Protein AF-G0R6N1-F1 (afdb_monomer)

Structure (mmCIF, N/CA/C/O backbone):
data_AF-G0R6N1-F1
#
_entry.id   AF-G0R6N1-F1
#
loop_
_atom_site.group_PDB
_atom_site.id
_atom_site.type_symbol
_atom_site.label_atom_id
_atom_site.label_alt_id
_atom_site.label_comp_id
_atom_site.label_asym_id
_atom_site.label_entity_id
_atom_site.label_seq_id
_atom_site.pdbx_PDB_ins_code
_atom_site.Cartn_x
_atom_site.Cartn_y
_atom_site.Cartn_z
_atom_site.occupancy
_atom_site.B_iso_or_equiv
_atom_site.auth_seq_id
_atom_site.auth_comp_id
_atom_site.auth_asym_id
_atom_site.auth_atom_id
_atom_site.pdbx_PDB_model_num
ATOM 1 N N . MET A 1 1 ? -7.743 -18.624 9.671 1.00 55.81 1 MET A N 1
ATOM 2 C CA . MET A 1 1 ? -6.365 -18.586 10.224 1.00 55.81 1 MET A CA 1
ATOM 3 C C . MET A 1 1 ? -6.371 -17.763 11.512 1.00 55.81 1 MET A C 1
ATOM 5 O O . MET A 1 1 ? -7.153 -16.828 11.570 1.00 55.81 1 MET A O 1
ATOM 9 N N . ARG A 1 2 ? -5.594 -18.108 12.552 1.00 60.81 2 ARG A N 1
ATOM 10 C CA . ARG A 1 2 ? -5.634 -17.403 13.856 1.00 60.81 2 ARG A CA 1
ATOM 11 C C . ARG A 1 2 ? -4.574 -16.295 13.932 1.00 60.81 2 ARG A C 1
ATOM 13 O O . ARG A 1 2 ? -3.395 -16.592 13.741 1.00 60.81 2 ARG A O 1
ATOM 20 N N . ILE A 1 3 ? -4.969 -15.060 14.256 1.00 67.44 3 ILE A N 1
ATOM 21 C CA . ILE A 1 3 ? -4.031 -13.973 14.590 1.00 67.44 3 ILE A CA 1
ATOM 22 C C . ILE A 1 3 ? -3.486 -14.190 16.010 1.00 67.44 3 ILE A C 1
ATOM 24 O O . ILE A 1 3 ? -4.257 -14.342 16.955 1.00 67.44 3 ILE A O 1
ATOM 28 N N . LYS A 1 4 ? -2.154 -14.168 16.170 1.00 64.25 4 LYS A N 1
ATOM 29 C CA . LYS A 1 4 ? -1.489 -14.274 17.486 1.00 64.25 4 LYS A CA 1
ATOM 30 C C . LYS A 1 4 ? -1.373 -12.938 18.230 1.00 64.25 4 LYS A C 1
ATOM 32 O O . LYS A 1 4 ? -1.248 -12.938 19.451 1.00 64.25 4 LYS A O 1
ATOM 37 N N . ASN A 1 5 ? -1.427 -11.814 17.519 1.00 78.88 5 ASN A N 1
ATOM 38 C CA . ASN A 1 5 ? -1.342 -10.491 18.128 1.00 78.88 5 ASN A CA 1
ATOM 39 C C . ASN A 1 5 ? -2.634 -10.099 18.847 1.00 78.88 5 ASN A C 1
ATOM 41 O O . ASN A 1 5 ? -3.747 -10.445 18.448 1.00 78.88 5 ASN A O 1
ATOM 45 N N . THR A 1 6 ? -2.490 -9.325 19.920 1.00 85.69 6 THR A N 1
ATOM 46 C CA . THR A 1 6 ? -3.637 -8.790 20.658 1.00 85.69 6 THR A CA 1
ATOM 47 C C . THR A 1 6 ? -4.266 -7.587 19.959 1.00 85.69 6 THR A C 1
ATOM 49 O O . THR A 1 6 ? -5.469 -7.367 20.136 1.00 85.69 6 THR A O 1
ATOM 52 N N . LYS A 1 7 ? -3.478 -6.875 19.141 1.00 91.44 7 LYS A N 1
ATOM 53 C CA . LYS A 1 7 ? -3.852 -5.674 18.388 1.00 91.44 7 LYS A CA 1
ATOM 54 C C . LYS A 1 7 ? -3.426 -5.748 16.920 1.00 91.44 7 LYS A C 1
ATOM 56 O O . LYS A 1 7 ? -2.466 -6.436 16.580 1.00 91.44 7 LYS A O 1
ATOM 61 N N . CYS A 1 8 ? -4.132 -5.002 16.081 1.00 91.56 8 CYS A N 1
ATOM 62 C CA . CYS A 1 8 ? -3.786 -4.714 14.695 1.00 91.56 8 CYS A CA 1
ATOM 63 C C . CYS A 1 8 ? -3.839 -3.193 14.518 1.00 91.56 8 CYS A C 1
ATOM 65 O O . CYS A 1 8 ? -4.911 -2.590 14.612 1.00 91.56 8 CYS A O 1
ATOM 67 N N . GLY A 1 9 ? -2.665 -2.567 14.409 1.00 88.31 9 GLY A N 1
ATOM 68 C CA . GLY A 1 9 ? -2.531 -1.129 14.617 1.00 88.31 9 GLY A CA 1
ATOM 69 C C . GLY A 1 9 ? -3.059 -0.731 15.995 1.00 88.31 9 GLY A C 1
ATOM 70 O O . GLY A 1 9 ? -2.644 -1.274 17.022 1.00 88.31 9 GLY A O 1
ATOM 71 N N . ILE A 1 10 ? -4.014 0.193 16.018 1.00 90.69 10 ILE A N 1
ATOM 72 C CA . ILE A 1 10 ? -4.629 0.668 17.262 1.00 90.69 10 ILE A CA 1
ATOM 73 C C . ILE A 1 10 ? -5.844 -0.163 17.689 1.00 90.69 10 ILE A C 1
ATOM 75 O O . ILE A 1 10 ? -6.339 0.000 18.804 1.00 90.69 10 ILE A O 1
ATOM 79 N N . VAL A 1 11 ? -6.335 -1.041 16.811 1.00 93.56 11 VAL A N 1
ATOM 80 C CA . VAL A 1 11 ? -7.552 -1.815 17.047 1.00 93.56 11 VAL A CA 1
ATOM 81 C C . VAL A 1 11 ? -7.227 -3.028 17.900 1.00 93.56 11 VAL A C 1
ATOM 83 O O . VAL A 1 11 ? -6.349 -3.830 17.575 1.00 93.56 11 VAL A O 1
ATOM 86 N N . THR A 1 12 ? -7.972 -3.193 18.991 1.00 94.25 12 THR A N 1
ATOM 87 C CA . THR A 1 12 ? -7.965 -4.438 19.759 1.00 94.25 12 THR A CA 1
ATOM 88 C C . THR A 1 12 ? -8.748 -5.492 18.990 1.00 94.25 12 THR A C 1
ATOM 90 O O . THR A 1 12 ? -9.951 -5.352 18.789 1.00 94.25 12 THR A O 1
ATOM 93 N N . ILE A 1 13 ? -8.069 -6.562 18.580 1.00 92.56 13 ILE A N 1
ATOM 94 C CA . ILE A 1 13 ? -8.690 -7.613 17.772 1.00 92.56 13 ILE A CA 1
ATOM 95 C C . ILE A 1 13 ? -9.715 -8.387 18.631 1.00 92.56 13 ILE A C 1
ATOM 97 O O . ILE A 1 13 ? -9.332 -8.901 19.700 1.00 92.56 13 ILE A O 1
ATOM 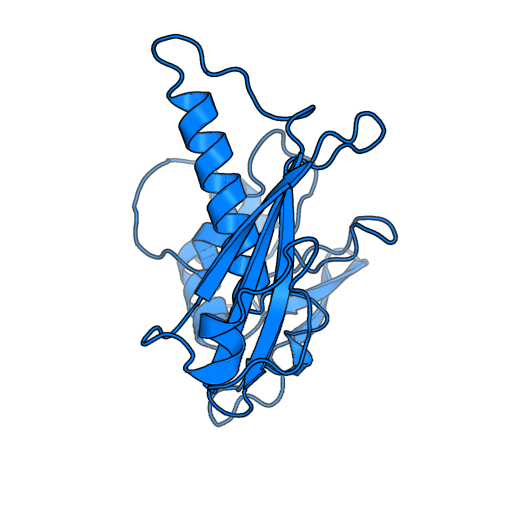101 N N . PRO A 1 14 ? -10.979 -8.522 18.181 1.00 90.62 14 PRO A N 1
ATOM 102 C CA . PRO A 1 14 ? -12.011 -9.285 18.877 1.00 90.62 14 PRO A CA 1
ATOM 103 C C . PRO A 1 14 ? -11.611 -10.744 19.130 1.00 90.62 14 PRO A C 1
ATOM 105 O O . PRO A 1 14 ? -10.974 -11.399 18.304 1.00 90.62 14 PRO A O 1
ATOM 108 N N . GLN A 1 15 ? -12.031 -11.307 20.268 1.00 89.00 15 GLN A N 1
ATOM 109 C CA . GLN A 1 15 ? -11.703 -12.700 20.617 1.00 89.00 15 GLN A CA 1
ATOM 110 C C . GLN A 1 15 ? -12.269 -13.722 19.621 1.00 89.00 15 GLN A C 1
ATOM 112 O O . GLN A 1 15 ? -11.671 -14.779 19.401 1.00 89.00 15 GLN A O 1
ATOM 117 N N . LYS A 1 16 ? -13.395 -13.403 18.973 1.00 88.25 16 LYS A N 1
ATOM 118 C CA . LYS A 1 16 ? -13.985 -14.236 17.918 1.00 88.25 16 LYS A CA 1
ATOM 119 C C . LYS A 1 16 ? -13.033 -14.392 16.727 1.00 88.25 16 LYS A C 1
ATOM 121 O O . LYS A 1 16 ? -12.836 -15.511 16.253 1.00 88.25 16 LYS A O 1
ATOM 126 N N . ASP A 1 17 ? -12.377 -13.308 16.320 1.00 88.00 17 ASP A N 1
ATOM 127 C CA . ASP A 1 17 ? -11.455 -13.303 15.179 1.00 88.00 17 ASP A CA 1
ATOM 128 C C . ASP A 1 17 ? -10.138 -14.015 15.525 1.00 88.00 17 ASP A C 1
ATOM 130 O O . ASP A 1 17 ? -9.565 -14.714 14.691 1.00 88.00 17 ASP A O 1
ATOM 134 N N . LYS A 1 18 ? -9.699 -13.955 16.790 1.00 85.25 18 LYS A N 1
ATOM 135 C CA . LYS A 1 18 ? -8.531 -14.720 17.276 1.00 85.25 18 LYS A CA 1
ATOM 136 C C . LYS A 1 18 ? -8.779 -16.228 17.323 1.00 85.25 18 LYS A C 1
ATOM 138 O O . LYS A 1 18 ? -7.900 -17.015 16.978 1.00 85.25 18 LYS A O 1
ATOM 143 N N . SER A 1 19 ? -9.954 -16.638 17.798 1.00 84.25 19 SER A N 1
ATOM 144 C CA . SER A 1 19 ? -10.262 -18.043 18.103 1.00 84.25 19 SER A CA 1
ATOM 145 C C . SER A 1 19 ? -10.787 -18.821 16.895 1.00 84.25 19 SER A C 1
ATOM 147 O O . SER A 1 19 ? -10.284 -19.913 16.598 1.00 84.25 19 SER A O 1
ATOM 149 N N . LYS A 1 20 ? -11.778 -18.257 16.197 1.00 82.56 20 LYS A N 1
ATOM 150 C CA . LYS A 1 20 ? -12.462 -18.873 15.054 1.00 82.56 20 LYS A CA 1
ATOM 151 C C . LYS A 1 20 ? -11.935 -18.343 13.720 1.00 82.56 20 LYS A C 1
ATOM 153 O O . LYS A 1 20 ? -11.880 -19.096 12.751 1.00 82.56 20 LYS A O 1
ATOM 158 N N . GLY A 1 21 ? -11.497 -17.084 13.696 1.00 77.19 21 GLY A N 1
ATOM 159 C CA . GLY A 1 21 ? -11.234 -16.367 12.451 1.00 77.19 21 GLY A CA 1
ATOM 160 C C . GLY A 1 21 ? -12.522 -16.101 11.670 1.00 77.19 21 GLY A C 1
ATOM 161 O O . GLY A 1 21 ? -13.614 -16.506 12.078 1.00 77.19 21 GLY A O 1
ATOM 162 N N . GLN A 1 22 ? -12.382 -15.418 10.539 1.00 83.38 22 GLN A N 1
ATOM 163 C CA . GLN A 1 22 ? -13.469 -15.137 9.603 1.00 83.38 22 GLN A CA 1
ATOM 164 C C . GLN A 1 22 ? -13.225 -15.875 8.285 1.00 83.38 22 GLN A C 1
ATOM 166 O O . GLN A 1 22 ? -12.080 -16.178 7.944 1.00 83.38 22 GLN A O 1
ATOM 171 N N . ASN A 1 23 ? -14.302 -16.189 7.561 1.00 88.62 23 ASN A N 1
ATOM 172 C CA . ASN A 1 23 ? -14.208 -16.757 6.218 1.00 88.62 23 ASN A CA 1
ATOM 173 C C . ASN A 1 23 ? -14.039 -15.624 5.197 1.00 88.62 23 ASN A C 1
ATOM 175 O O . ASN A 1 23 ? -15.012 -15.176 4.596 1.00 88.62 23 ASN A O 1
ATOM 179 N N . SER A 1 24 ? -12.819 -15.109 5.089 1.00 90.06 24 SER A N 1
ATOM 180 C CA . SER A 1 24 ? -12.458 -13.986 4.223 1.00 90.06 24 SER A CA 1
ATOM 181 C C . SER A 1 24 ? -11.001 -14.110 3.792 1.00 90.06 24 SER A C 1
ATOM 183 O O . SER A 1 24 ? -10.166 -14.491 4.616 1.00 90.06 24 SER A O 1
ATOM 185 N N . ASP A 1 25 ? -10.688 -13.713 2.560 1.00 91.12 25 ASP A N 1
ATOM 186 C CA . ASP A 1 25 ? -9.304 -13.667 2.063 1.00 91.12 25 ASP A CA 1
ATOM 187 C C . ASP A 1 25 ? -8.517 -12.499 2.674 1.00 91.12 25 ASP A C 1
ATOM 189 O O . ASP A 1 25 ? -7.341 -12.634 3.012 1.00 91.12 25 ASP A O 1
ATOM 193 N N . LEU A 1 26 ? -9.201 -11.370 2.888 1.00 93.12 26 LEU A N 1
ATOM 194 C CA . LEU A 1 26 ? -8.671 -10.177 3.536 1.00 93.12 26 LEU A CA 1
ATOM 195 C C . LEU A 1 26 ? -9.640 -9.679 4.611 1.00 93.12 26 LEU A C 1
ATOM 197 O O . LEU A 1 26 ? -10.829 -9.496 4.354 1.00 93.12 26 LEU A O 1
ATOM 201 N N . HIS A 1 27 ? -9.118 -9.414 5.806 1.00 93.75 27 HIS A N 1
ATOM 202 C CA . HIS A 1 27 ? -9.875 -8.839 6.910 1.00 93.75 27 HIS A CA 1
ATOM 203 C C . HIS A 1 27 ? -9.288 -7.485 7.327 1.00 93.75 2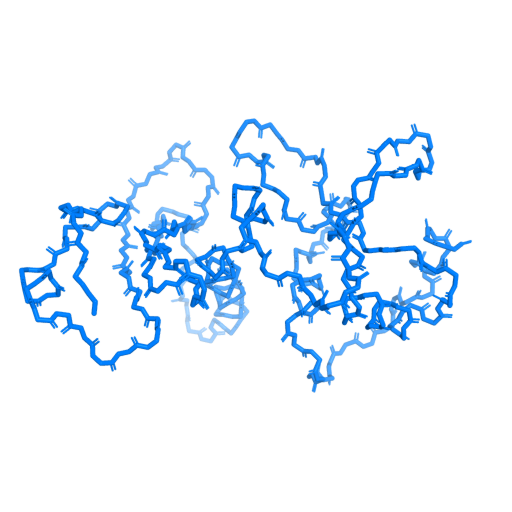7 HIS A C 1
ATOM 205 O O . HIS A 1 27 ? -8.121 -7.397 7.723 1.00 93.75 27 HIS A O 1
ATOM 211 N N . LEU A 1 28 ? -10.097 -6.428 7.241 1.00 94.88 28 LEU A N 1
ATOM 212 C CA . LEU A 1 28 ? -9.678 -5.055 7.520 1.00 94.88 28 LEU A CA 1
ATOM 213 C C . LEU A 1 28 ? -10.271 -4.550 8.835 1.00 94.88 28 LEU A C 1
ATOM 215 O O . LEU A 1 28 ? -11.485 -4.535 9.020 1.00 94.88 28 LEU A O 1
ATOM 219 N N . TYR A 1 29 ? -9.404 -4.076 9.725 1.00 95.31 29 TYR A N 1
ATOM 220 C CA . TYR A 1 29 ? -9.792 -3.392 10.952 1.00 95.31 29 TYR A CA 1
ATOM 221 C C . TYR A 1 29 ? -9.753 -1.880 10.729 1.00 95.31 29 TYR A C 1
ATOM 223 O O . TYR A 1 29 ? -8.681 -1.281 10.634 1.00 95.31 29 TYR A O 1
ATOM 231 N N . ILE A 1 30 ? -10.925 -1.260 10.642 1.00 95.69 30 ILE A N 1
ATOM 232 C CA . ILE A 1 30 ? -11.052 0.176 10.389 1.00 95.69 30 ILE A CA 1
ATOM 233 C C . ILE A 1 30 ? -11.191 0.924 11.713 1.00 95.69 30 ILE A C 1
ATOM 235 O O . ILE A 1 30 ? -11.938 0.510 12.600 1.00 95.69 30 ILE A O 1
ATOM 239 N N . SER A 1 31 ? -10.454 2.019 11.866 1.00 95.88 31 SER A N 1
ATOM 240 C CA . SER A 1 31 ? -10.463 2.830 13.083 1.00 95.88 31 SER A CA 1
ATOM 241 C C . SER A 1 31 ? -10.138 4.286 12.796 1.00 95.88 31 SER A C 1
ATOM 243 O O . SER A 1 31 ? -9.798 4.649 11.674 1.00 95.88 31 SER A O 1
ATOM 245 N N . TYR A 1 32 ? -10.230 5.121 13.823 1.00 95.00 32 TYR A N 1
ATOM 246 C CA . TYR A 1 32 ? -9.905 6.531 13.717 1.00 95.00 32 TYR A CA 1
ATOM 247 C C . TYR A 1 32 ? -9.275 7.058 15.007 1.00 95.00 32 TYR A C 1
ATOM 249 O O . TYR A 1 32 ? -9.429 6.458 16.075 1.00 95.00 32 TYR A O 1
ATOM 257 N N . LYS A 1 33 ? -8.566 8.178 14.893 1.00 93.81 33 LYS A N 1
ATOM 258 C CA . LYS A 1 33 ? -8.026 8.991 15.986 1.00 93.81 33 LYS A CA 1
ATOM 259 C C . LYS A 1 33 ? -8.123 10.470 15.626 1.00 93.81 33 LYS A C 1
ATOM 261 O O . LYS A 1 33 ? -8.389 10.815 14.483 1.00 93.81 33 LYS A O 1
ATOM 266 N N . ILE A 1 34 ? -7.938 11.330 16.618 1.00 94.50 34 ILE A N 1
ATOM 267 C CA . ILE A 1 34 ? -7.812 12.777 16.435 1.00 94.50 34 ILE A CA 1
ATOM 268 C C . ILE A 1 34 ? -6.378 13.121 16.839 1.00 94.50 34 ILE A C 1
ATOM 270 O O . ILE A 1 34 ? -6.030 12.976 18.011 1.00 94.50 34 ILE A O 1
ATOM 274 N N . GLU A 1 35 ? -5.543 13.493 15.869 1.00 89.81 35 GLU A N 1
ATOM 275 C CA . GLU A 1 35 ? -4.118 13.797 16.061 1.00 89.81 35 GLU A CA 1
ATOM 276 C C . GLU A 1 35 ? -3.784 15.127 15.373 1.00 89.81 35 GLU A C 1
ATOM 278 O O . GLU A 1 35 ? -3.417 15.177 14.198 1.00 89.81 35 GLU A O 1
ATOM 283 N N . ASN A 1 36 ? -3.959 16.224 16.111 1.00 91.81 36 ASN A N 1
ATOM 284 C CA . ASN A 1 36 ? -3.901 17.583 15.559 1.00 91.81 36 ASN A CA 1
ATOM 285 C C . ASN A 1 36 ? -2.490 17.975 15.077 1.00 91.81 36 ASN A C 1
ATOM 287 O O . ASN A 1 36 ? -2.349 18.804 14.176 1.00 91.81 36 ASN A O 1
ATOM 291 N N . ASP A 1 37 ? -1.455 17.371 15.668 1.00 91.25 37 ASP A N 1
ATOM 292 C CA . ASP A 1 37 ? -0.032 17.581 15.383 1.00 91.25 37 ASP A CA 1
ATOM 293 C C . ASP A 1 37 ? 0.489 16.754 14.193 1.00 91.25 37 ASP A C 1
ATOM 295 O O . ASP A 1 37 ? 1.668 16.846 13.847 1.00 91.25 37 ASP A O 1
ATOM 299 N N . LYS A 1 38 ? -0.366 15.939 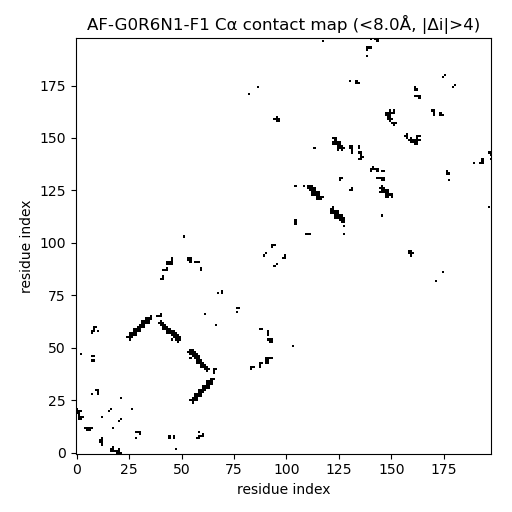13.561 1.00 81.62 38 LYS A N 1
ATOM 300 C CA . LYS A 1 38 ? 0.006 15.050 12.454 1.00 81.62 38 LYS A CA 1
ATOM 301 C C . LYS A 1 38 ? -0.710 15.428 11.167 1.00 81.62 38 LYS A C 1
ATOM 303 O O . LYS A 1 38 ? -1.916 15.630 11.161 1.00 81.62 38 LYS A O 1
ATOM 308 N N . GLU A 1 39 ? 0.018 15.466 10.055 1.00 82.00 39 GLU A N 1
ATOM 309 C CA . GLU A 1 39 ? -0.519 15.902 8.754 1.00 82.00 39 GLU A CA 1
ATOM 310 C C . GLU A 1 39 ? -1.105 14.771 7.894 1.00 82.00 39 GLU A C 1
ATOM 312 O O . GLU A 1 39 ? -1.644 15.031 6.820 1.00 82.00 39 GLU A O 1
ATOM 317 N N . TYR A 1 40 ? -1.019 13.512 8.332 1.00 81.19 40 TYR A N 1
ATOM 318 C CA . TYR A 1 40 ? -1.578 12.398 7.567 1.00 81.19 40 TYR A CA 1
ATOM 319 C C . TYR A 1 40 ? -3.115 12.383 7.640 1.00 81.19 40 TYR A C 1
ATOM 321 O O . TYR A 1 40 ? -3.702 12.643 8.691 1.00 81.19 40 TYR A O 1
ATOM 329 N N . LEU A 1 41 ? -3.764 12.022 6.528 1.00 87.62 41 LEU A N 1
ATOM 330 C CA . LEU A 1 41 ? -5.211 11.757 6.466 1.00 87.62 41 LEU A CA 1
ATOM 331 C C . LEU A 1 41 ? -5.549 10.364 6.999 1.00 87.62 41 LEU A C 1
ATOM 333 O O . LEU A 1 41 ? -6.519 10.172 7.735 1.00 87.62 41 LEU A O 1
ATOM 337 N N . ALA A 1 42 ? -4.729 9.386 6.624 1.00 88.50 42 ALA A N 1
ATOM 338 C CA . ALA A 1 42 ? -4.858 8.004 7.033 1.00 88.50 42 ALA A CA 1
AT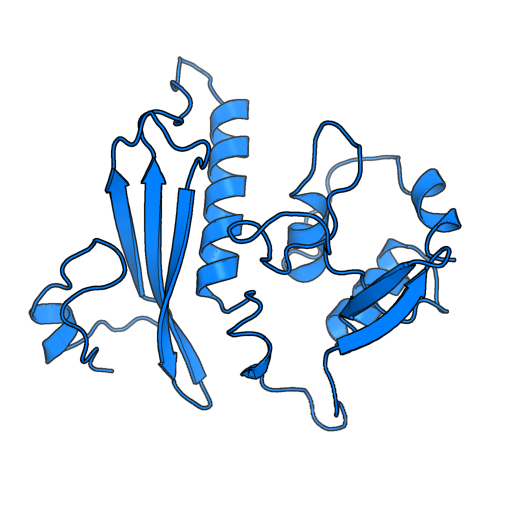OM 339 C C . ALA A 1 42 ? -3.487 7.318 7.060 1.00 88.50 42 ALA A C 1
ATOM 341 O O . ALA A 1 42 ? -2.512 7.834 6.514 1.00 88.50 42 ALA A O 1
ATOM 342 N N . TYR A 1 43 ? -3.424 6.157 7.704 1.00 88.06 43 TYR A N 1
ATOM 343 C CA . TYR A 1 43 ? -2.341 5.200 7.520 1.00 88.06 43 TYR A CA 1
ATOM 344 C C . TYR A 1 43 ? -2.861 3.771 7.648 1.00 88.06 43 TYR A C 1
ATOM 346 O O . TYR A 1 43 ? -3.790 3.481 8.410 1.00 88.06 43 TYR A O 1
ATOM 354 N N . ALA A 1 44 ? -2.200 2.861 6.947 1.00 89.75 44 ALA A N 1
ATOM 355 C CA . ALA A 1 44 ? -2.440 1.438 7.024 1.00 89.75 44 ALA A CA 1
ATOM 356 C C . ALA A 1 44 ? -1.248 0.645 7.545 1.00 89.75 44 ALA A C 1
ATOM 358 O O . ALA A 1 44 ? -0.085 1.039 7.439 1.00 89.75 44 ALA A O 1
ATOM 359 N N . LEU A 1 45 ? -1.571 -0.528 8.085 1.00 90.25 45 LEU A N 1
ATOM 360 C CA . LEU A 1 45 ? -0.610 -1.531 8.518 1.00 90.25 45 LEU A CA 1
ATOM 361 C C . LEU A 1 45 ? -1.072 -2.913 8.069 1.00 90.25 45 LEU A C 1
ATOM 363 O O . LEU A 1 45 ? -2.235 -3.280 8.249 1.00 90.25 45 LEU A O 1
ATOM 367 N N . GLN A 1 46 ? -0.138 -3.713 7.562 1.00 91.00 46 GLN A N 1
ATOM 368 C CA . GLN A 1 46 ? -0.332 -5.147 7.392 1.00 91.00 46 GLN A CA 1
ATOM 369 C C . GLN A 1 46 ? -0.096 -5.842 8.741 1.00 91.00 46 GLN A C 1
ATOM 371 O O . GLN A 1 46 ? 1.018 -5.874 9.260 1.00 91.00 46 GLN A O 1
ATOM 376 N N . CYS A 1 47 ? -1.140 -6.441 9.303 1.00 91.19 47 CYS A N 1
ATOM 377 C CA . CYS A 1 47 ? -1.098 -7.071 10.624 1.00 91.19 47 CYS A CA 1
ATOM 378 C C . CYS A 1 47 ? -0.800 -8.565 10.578 1.00 91.19 47 CYS A C 1
ATOM 380 O O . CYS A 1 47 ? -0.327 -9.133 11.565 1.00 91.19 47 CYS A O 1
ATOM 382 N N . GLN A 1 48 ? -1.094 -9.215 9.452 1.00 90.44 48 GLN A N 1
ATOM 383 C CA . GLN A 1 48 ? -0.766 -10.615 9.251 1.00 90.44 48 GLN A CA 1
ATOM 384 C C . GLN A 1 48 ? -0.412 -10.897 7.798 1.00 90.44 48 GLN A C 1
ATOM 386 O O . GLN A 1 48 ? -1.201 -10.643 6.888 1.00 90.44 48 GLN A O 1
ATOM 391 N N . HIS A 1 49 ? 0.745 -11.529 7.630 1.00 89.69 49 HIS A N 1
ATOM 392 C CA . HIS A 1 49 ? 1.206 -12.109 6.381 1.00 89.69 49 HIS A CA 1
ATOM 393 C C . HIS A 1 49 ? 1.328 -13.624 6.530 1.00 89.69 49 HIS A C 1
ATOM 395 O O . HIS A 1 49 ? 1.760 -14.126 7.571 1.00 89.69 49 HIS A O 1
ATOM 401 N N . VAL A 1 50 ? 0.952 -14.355 5.489 1.00 88.19 50 VAL A N 1
ATOM 402 C CA . VAL A 1 50 ? 0.938 -15.814 5.462 1.00 88.19 50 VAL A CA 1
ATOM 403 C C . VAL A 1 50 ? 1.821 -16.276 4.321 1.00 88.19 50 VAL A C 1
ATOM 405 O O . VAL A 1 50 ? 1.527 -15.999 3.163 1.00 88.19 50 VAL A O 1
ATOM 408 N N . ALA A 1 51 ? 2.909 -16.975 4.639 1.00 85.62 51 ALA A N 1
ATOM 409 C CA . ALA A 1 51 ? 3.846 -17.445 3.625 1.00 85.62 51 ALA A CA 1
ATOM 410 C C . ALA A 1 51 ? 3.124 -18.277 2.549 1.00 85.62 51 ALA A C 1
ATOM 412 O O . ALA A 1 51 ? 2.351 -19.178 2.871 1.00 85.62 51 ALA A O 1
ATOM 413 N N . GLY A 1 52 ? 3.361 -17.951 1.277 1.00 83.56 52 GLY A N 1
ATOM 414 C CA . GLY A 1 52 ? 2.742 -18.626 0.132 1.00 83.56 52 GLY A CA 1
ATOM 415 C C . GLY A 1 52 ? 1.313 -18.182 -0.209 1.00 83.56 52 GLY A C 1
ATOM 416 O O . GLY A 1 52 ? 0.844 -18.519 -1.289 1.00 83.56 52 GLY A O 1
ATOM 417 N N . ILE A 1 53 ? 0.641 -17.421 0.664 1.00 86.81 53 ILE A N 1
ATOM 418 C CA . ILE A 1 53 ? -0.715 -16.891 0.422 1.00 86.81 53 ILE A CA 1
ATOM 419 C C . ILE A 1 53 ? -0.679 -15.366 0.276 1.00 86.81 53 ILE A C 1
ATOM 421 O O . ILE A 1 53 ? -1.243 -14.830 -0.670 1.00 86.81 53 ILE A O 1
ATOM 425 N N . GLY A 1 54 ? 0.019 -14.672 1.178 1.00 89.62 54 GLY A N 1
ATOM 426 C CA . GLY A 1 54 ? 0.154 -13.217 1.181 1.00 89.62 54 GLY A CA 1
ATOM 427 C C . GLY A 1 54 ? -0.453 -12.532 2.415 1.00 89.62 54 GLY A C 1
ATOM 428 O O . GLY A 1 54 ? -0.664 -13.170 3.456 1.00 89.62 54 GLY A O 1
ATOM 429 N N . PRO A 1 55 ? -0.690 -11.213 2.334 1.00 92.00 55 PRO A N 1
ATOM 430 C CA . PRO A 1 55 ? -1.385 -10.441 3.361 1.00 92.00 55 PRO A CA 1
ATOM 431 C C . PRO A 1 55 ? -2.822 -10.937 3.550 1.00 92.00 55 PRO A C 1
ATOM 433 O O . PRO A 1 55 ? -3.548 -11.118 2.581 1.00 92.00 55 PRO A O 1
ATOM 436 N N . THR A 1 56 ? -3.247 -11.133 4.798 1.00 92.25 56 THR A N 1
ATOM 437 C CA . THR A 1 56 ? -4.618 -11.602 5.115 1.00 92.25 56 THR A CA 1
ATOM 438 C C . THR A 1 56 ? -5.354 -10.698 6.090 1.00 92.25 56 THR A C 1
ATOM 440 O O . THR A 1 56 ? -6.577 -10.746 6.182 1.00 92.25 56 THR A O 1
ATOM 443 N N . HIS A 1 57 ? -4.624 -9.873 6.841 1.00 93.44 57 HIS A N 1
ATOM 444 C CA . HIS A 1 57 ? -5.215 -8.944 7.791 1.00 93.44 57 HIS A CA 1
ATOM 445 C C . HIS A 1 57 ? -4.454 -7.629 7.780 1.00 93.44 57 HIS A C 1
ATOM 447 O O . HIS A 1 57 ? -3.219 -7.623 7.802 1.00 93.44 57 HIS A O 1
ATOM 453 N N . GLY A 1 58 ? -5.186 -6.527 7.856 1.00 93.75 58 GLY A N 1
ATOM 454 C CA . GLY A 1 58 ? -4.606 -5.205 8.030 1.00 93.75 58 GLY A CA 1
ATOM 455 C C . GLY A 1 58 ? -5.530 -4.263 8.769 1.00 93.75 58 GLY A C 1
ATOM 456 O O . GLY A 1 58 ? -6.690 -4.579 9.029 1.00 93.75 58 GLY A O 1
ATOM 457 N N . SER A 1 59 ? -4.999 -3.106 9.126 1.00 95.19 59 SER A N 1
ATOM 458 C CA . SER A 1 59 ? -5.771 -2.018 9.711 1.00 95.19 59 SER A CA 1
ATOM 459 C C . SER A 1 59 ? -5.627 -0.769 8.876 1.00 95.19 59 SER A C 1
ATOM 461 O O . SER A 1 59 ? -4.533 -0.508 8.383 1.00 95.19 59 SER A O 1
ATOM 463 N N . ILE A 1 60 ? -6.696 0.017 8.817 1.00 95.44 60 ILE A N 1
ATOM 464 C CA . ILE A 1 60 ? -6.681 1.382 8.299 1.00 95.44 60 ILE A CA 1
ATOM 465 C C . ILE A 1 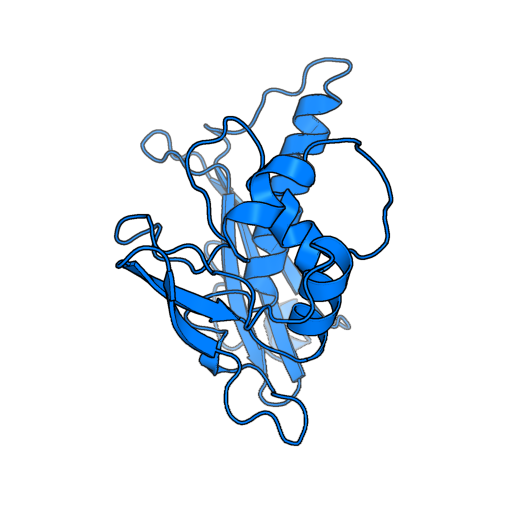60 ? -7.117 2.290 9.440 1.00 95.44 60 ILE A C 1
ATOM 467 O O . ILE A 1 60 ? -8.124 2.030 10.111 1.00 95.44 60 ILE A O 1
ATOM 471 N N . ASN A 1 61 ? -6.329 3.323 9.698 1.00 94.44 61 ASN A N 1
ATOM 472 C CA . ASN A 1 61 ? -6.627 4.322 10.700 1.00 94.44 61 ASN A CA 1
ATOM 473 C C . ASN A 1 61 ? -6.732 5.699 10.060 1.00 94.44 61 ASN A C 1
ATOM 475 O O . ASN A 1 61 ? -5.853 6.095 9.302 1.00 94.44 61 ASN A O 1
ATOM 479 N N . PHE A 1 62 ? -7.795 6.415 10.397 1.00 93.56 62 PHE A N 1
ATOM 480 C CA . PHE A 1 62 ? -8.064 7.755 9.903 1.00 93.56 62 PHE A CA 1
ATOM 481 C C . PHE A 1 62 ? -7.782 8.816 10.961 1.00 93.56 62 PHE A C 1
ATOM 483 O O . PHE A 1 62 ? -8.191 8.661 12.114 1.00 93.56 62 PHE A O 1
ATOM 490 N N . ASN A 1 63 ? -7.166 9.925 10.557 1.00 91.94 63 ASN A N 1
ATOM 491 C CA . ASN A 1 63 ? -7.071 11.112 11.394 1.00 91.94 63 ASN A CA 1
ATOM 492 C C . ASN A 1 63 ? -8.295 12.006 11.166 1.00 91.94 63 ASN A C 1
ATOM 494 O O . ASN A 1 63 ? -8.377 12.711 10.162 1.00 91.94 63 ASN A O 1
ATOM 498 N N . LEU A 1 64 ? -9.250 11.995 12.097 1.00 92.50 64 LEU A N 1
ATOM 499 C CA . LEU A 1 64 ? -10.471 12.795 11.982 1.00 92.50 64 LEU A CA 1
ATOM 500 C C . LEU A 1 64 ? -10.210 14.303 12.000 1.00 92.50 64 LEU A C 1
ATOM 502 O O . LEU A 1 64 ? -11.038 15.039 11.476 1.00 92.50 64 LEU A O 1
ATOM 506 N N . ASP A 1 65 ? -9.087 14.767 12.558 1.00 90.69 65 ASP A N 1
ATOM 507 C CA . ASP A 1 65 ? -8.730 16.193 12.511 1.00 90.69 65 ASP A CA 1
ATOM 508 C C . ASP A 1 65 ? -8.457 16.666 11.076 1.00 90.69 65 ASP A C 1
ATOM 510 O O . ASP A 1 65 ? -8.744 17.807 10.719 1.00 90.69 65 ASP A O 1
ATOM 514 N N . LYS A 1 66 ? -7.930 15.773 10.230 1.00 87.06 66 LYS A N 1
ATOM 515 C CA . LYS A 1 66 ? -7.586 16.078 8.835 1.00 87.06 66 LYS A CA 1
ATOM 516 C C . LYS A 1 66 ? -8.676 15.668 7.847 1.00 87.06 66 LYS A C 1
ATOM 518 O O . LYS A 1 66 ? -8.550 15.954 6.662 1.00 87.06 66 LYS A O 1
ATOM 523 N N . MET A 1 67 ? -9.744 15.018 8.312 1.00 85.00 67 MET A N 1
ATOM 524 C CA . MET A 1 67 ? -10.825 14.565 7.441 1.00 85.00 67 MET A CA 1
ATOM 525 C C . MET A 1 67 ? -11.575 15.737 6.796 1.00 85.00 67 MET A C 1
ATOM 527 O O . MET A 1 67 ? -11.893 16.712 7.486 1.00 85.00 67 MET A O 1
ATOM 531 N N . PRO A 1 68 ? -11.917 15.644 5.495 1.00 81.25 68 PRO A N 1
ATOM 532 C CA . PRO A 1 68 ? -12.748 16.648 4.857 1.00 81.25 68 PRO A CA 1
ATOM 533 C C . PRO A 1 68 ? -14.128 16.678 5.517 1.00 81.25 68 PRO A C 1
ATOM 535 O O . PRO A 1 68 ? -14.688 15.653 5.919 1.00 81.25 68 PRO A O 1
ATOM 538 N N . LYS A 1 69 ? -14.696 17.878 5.626 1.00 81.75 69 LYS A N 1
ATOM 539 C CA . LYS A 1 69 ? -16.079 18.046 6.068 1.00 81.75 69 LYS A CA 1
ATOM 540 C C . LYS A 1 69 ? -16.982 17.797 4.870 1.00 81.75 69 LYS A C 1
ATOM 542 O O . LYS A 1 69 ? -16.980 18.575 3.925 1.00 81.75 69 LYS A O 1
ATOM 547 N N . PHE A 1 70 ? -17.741 16.710 4.919 1.00 82.75 70 PHE A N 1
ATOM 548 C CA . PHE A 1 70 ? -18.720 16.395 3.887 1.00 82.75 70 PHE A CA 1
ATOM 549 C C . PHE A 1 70 ? -19.923 17.333 4.010 1.00 82.75 70 PHE A C 1
ATOM 551 O O . PHE A 1 70 ? -20.774 17.159 4.883 1.00 82.75 70 PHE A O 1
ATOM 558 N N . GLU A 1 71 ? -19.979 18.342 3.146 1.00 82.44 71 GLU A N 1
ATOM 559 C CA . GLU A 1 71 ? -21.174 19.160 2.941 1.00 82.44 71 GLU A CA 1
ATOM 560 C C . GLU A 1 71 ? -22.125 18.494 1.925 1.00 82.44 71 GLU A C 1
ATOM 562 O O . GLU A 1 71 ? -21.854 17.416 1.386 1.00 82.44 71 GLU A O 1
ATOM 567 N N . GLN A 1 72 ? -23.288 19.099 1.667 1.00 75.56 72 GLN A N 1
ATOM 568 C CA . GLN A 1 72 ? -24.207 18.578 0.651 1.00 75.56 72 GLN A CA 1
ATOM 569 C C . GLN A 1 72 ? -23.541 18.622 -0.738 1.00 75.56 72 GLN A C 1
ATOM 571 O O . GLN A 1 72 ? -23.002 19.651 -1.126 1.00 75.56 72 GLN A O 1
ATOM 576 N N . ASN A 1 73 ? -23.627 17.525 -1.503 1.00 74.81 73 ASN A N 1
ATOM 577 C CA . ASN A 1 73 ? -23.001 17.355 -2.829 1.00 74.81 73 ASN A CA 1
ATOM 578 C C . ASN A 1 73 ? -21.456 17.326 -2.845 1.00 74.81 73 ASN A C 1
ATOM 580 O O . ASN A 1 73 ? -20.848 17.692 -3.851 1.00 74.81 73 ASN A O 1
ATOM 584 N N . ALA A 1 74 ? -20.829 16.839 -1.773 1.00 81.62 74 ALA A N 1
ATOM 585 C CA . ALA A 1 74 ? -19.376 16.678 -1.638 1.00 81.62 74 ALA A CA 1
ATOM 586 C C . ALA A 1 74 ? -18.786 15.518 -2.483 1.00 81.62 74 ALA A C 1
ATOM 588 O O . ALA A 1 74 ? -18.185 14.577 -1.961 1.00 81.62 74 ALA A O 1
ATOM 589 N N . PHE A 1 75 ? -19.016 15.534 -3.801 1.00 83.06 75 PHE A N 1
ATOM 590 C CA . PHE A 1 75 ? -18.544 14.489 -4.719 1.00 83.06 75 PHE A CA 1
ATOM 591 C C . PHE A 1 75 ? -17.017 14.448 -4.828 1.00 83.06 75 PHE A C 1
ATOM 593 O O . PHE A 1 75 ? -16.450 13.361 -4.880 1.00 83.06 75 PHE A O 1
ATOM 600 N N . ILE A 1 76 ? -16.364 15.614 -4.837 1.00 80.00 76 ILE A N 1
ATOM 601 C CA . ILE A 1 76 ? -14.905 15.723 -4.971 1.00 80.00 76 ILE A CA 1
ATOM 602 C C . ILE A 1 76 ? -14.231 15.203 -3.700 1.00 80.00 76 ILE A C 1
ATOM 604 O O . ILE A 1 76 ? -13.322 14.389 -3.770 1.00 80.00 76 ILE A O 1
ATOM 608 N N . GLU A 1 77 ? -14.724 15.602 -2.530 1.00 83.31 77 GLU A N 1
ATOM 609 C CA . GLU A 1 77 ? -14.209 15.150 -1.239 1.00 83.31 77 GLU A CA 1
ATOM 610 C C . GLU A 1 77 ? -14.417 13.646 -1.048 1.00 83.31 77 GLU A C 1
ATOM 612 O O . GLU A 1 77 ? -13.599 12.972 -0.420 1.00 83.31 77 GLU A O 1
ATOM 617 N N . PHE A 1 78 ? -15.518 13.106 -1.581 1.00 84.62 78 PHE A N 1
ATOM 618 C CA . PHE A 1 78 ? -15.761 11.670 -1.576 1.00 84.62 78 PHE A CA 1
ATOM 619 C C . PHE A 1 78 ? -14.780 10.932 -2.486 1.00 84.62 78 PHE A C 1
ATOM 621 O O . PHE A 1 78 ? -14.228 9.918 -2.064 1.00 84.62 78 PHE A O 1
ATOM 628 N N . GLU A 1 79 ? -14.546 11.435 -3.701 1.00 83.50 79 GLU A N 1
ATOM 629 C CA . GLU A 1 79 ? -13.551 10.885 -4.625 1.00 83.50 79 GLU A CA 1
ATOM 630 C C . GLU A 1 79 ? -12.157 10.894 -3.983 1.00 83.50 79 GLU A C 1
ATOM 632 O O . GLU A 1 79 ? -11.550 9.831 -3.848 1.00 83.50 79 GLU A O 1
ATOM 637 N N . ASP A 1 80 ? -11.719 12.040 -3.454 1.00 80.12 80 ASP A N 1
ATOM 638 C CA . ASP A 1 80 ? -10.433 12.195 -2.767 1.00 80.12 80 ASP A CA 1
ATOM 639 C C . ASP A 1 80 ? -10.305 11.228 -1.572 1.00 80.12 80 ASP A C 1
ATOM 641 O O . ASP A 1 80 ? -9.264 10.593 -1.377 1.00 80.12 80 ASP A O 1
ATOM 645 N N . LEU A 1 81 ? -11.364 11.063 -0.765 1.00 83.69 81 LEU A N 1
ATOM 646 C CA . LEU A 1 81 ? -11.351 10.109 0.346 1.00 83.69 81 LEU A CA 1
ATOM 647 C C . LEU A 1 81 ? -11.265 8.662 -0.155 1.00 83.69 81 LEU A C 1
ATOM 649 O O . LEU A 1 81 ? -10.518 7.867 0.414 1.00 83.69 81 LEU A O 1
ATOM 653 N N . MET A 1 82 ? -12.010 8.295 -1.199 1.00 86.19 82 MET A N 1
ATOM 654 C CA . MET A 1 82 ? -11.941 6.951 -1.781 1.00 86.19 82 MET A CA 1
ATOM 655 C C . MET A 1 82 ? -10.558 6.636 -2.326 1.00 86.19 82 MET A C 1
ATOM 657 O O . MET A 1 82 ? -10.060 5.530 -2.110 1.00 86.19 82 MET A O 1
ATOM 661 N N . GLU A 1 83 ? -9.898 7.606 -2.945 1.00 81.75 83 GLU A N 1
ATOM 662 C CA . GLU A 1 83 ? -8.520 7.453 -3.387 1.00 81.75 83 GLU A CA 1
ATOM 663 C C . GLU A 1 83 ? -7.559 7.199 -2.213 1.00 81.75 83 GLU A C 1
ATOM 665 O O . GLU A 1 83 ? -6.710 6.305 -2.296 1.00 81.75 83 GLU A O 1
ATOM 670 N N . VAL A 1 84 ? -7.727 7.904 -1.088 1.00 82.62 84 VAL A N 1
ATOM 671 C CA . VAL A 1 84 ? -6.963 7.646 0.147 1.00 82.62 84 VAL A CA 1
ATOM 672 C C . VAL A 1 84 ? -7.245 6.243 0.687 1.00 82.62 84 VAL A C 1
ATOM 674 O O . VAL A 1 84 ? -6.317 5.516 1.033 1.00 82.62 84 VAL A O 1
ATOM 677 N N . VAL A 1 85 ? -8.506 5.807 0.723 1.00 87.69 85 VAL A N 1
ATOM 678 C CA . VAL A 1 85 ? -8.852 4.455 1.190 1.00 87.69 85 VAL A CA 1
ATOM 679 C C . VAL A 1 85 ? -8.202 3.384 0.315 1.00 87.69 85 VAL A C 1
ATOM 681 O O . VAL A 1 85 ? -7.626 2.432 0.841 1.00 87.69 85 VAL A O 1
ATOM 684 N N . ILE A 1 86 ? -8.246 3.539 -1.009 1.00 87.06 86 ILE A N 1
ATOM 685 C CA . ILE A 1 86 ? -7.609 2.610 -1.952 1.00 87.06 86 ILE A CA 1
ATOM 686 C C . ILE A 1 86 ? -6.088 2.600 -1.758 1.00 87.06 86 ILE A C 1
ATOM 688 O O . ILE A 1 86 ? -5.481 1.525 -1.752 1.00 87.06 86 ILE A O 1
ATOM 692 N N . HIS A 1 87 ? -5.470 3.766 -1.553 1.00 83.06 87 HIS A N 1
ATOM 693 C CA . HIS A 1 87 ? -4.046 3.886 -1.239 1.00 83.06 87 HIS A CA 1
ATOM 694 C C . HIS A 1 87 ? -3.677 3.087 0.020 1.00 83.06 87 HIS A C 1
ATOM 696 O O . HIS A 1 87 ? -2.764 2.261 -0.006 1.00 83.06 87 HIS A O 1
ATOM 702 N N . GLU A 1 88 ? -4.438 3.247 1.101 1.00 88.00 88 GLU A N 1
ATOM 703 C CA . GLU A 1 88 ? -4.179 2.534 2.350 1.00 88.00 88 GLU A CA 1
ATOM 704 C C . GLU A 1 88 ? -4.446 1.023 2.241 1.00 88.00 88 GLU A C 1
ATOM 706 O O . GLU A 1 88 ? -3.666 0.214 2.748 1.00 88.00 88 GLU A O 1
ATOM 711 N N . ILE A 1 89 ? -5.488 0.598 1.516 1.00 90.69 89 ILE A N 1
ATOM 712 C CA . ILE A 1 89 ? -5.712 -0.829 1.220 1.00 90.69 89 ILE A CA 1
ATOM 713 C C . ILE A 1 89 ? -4.536 -1.401 0.421 1.00 90.69 89 ILE A C 1
ATOM 715 O O . ILE A 1 89 ? -4.101 -2.522 0.683 1.00 90.69 89 ILE A O 1
ATOM 719 N N . THR A 1 90 ? -3.971 -0.633 -0.511 1.00 88.00 90 THR A N 1
ATOM 720 C CA . THR A 1 90 ? -2.809 -1.052 -1.309 1.00 88.00 90 THR A CA 1
ATOM 721 C C . THR A 1 90 ? -1.587 -1.319 -0.422 1.00 88.00 90 THR A C 1
ATOM 723 O O . THR A 1 90 ? -0.881 -2.311 -0.619 1.00 88.00 90 THR A O 1
ATOM 726 N N . HIS A 1 91 ? -1.379 -0.511 0.622 1.00 86.44 91 HIS A N 1
ATOM 727 C CA . HIS A 1 91 ? -0.373 -0.795 1.647 1.00 86.44 91 HIS A CA 1
ATOM 728 C C . HIS A 1 91 ? -0.681 -2.071 2.441 1.00 86.44 91 HIS A C 1
ATOM 730 O O . HIS A 1 91 ? 0.223 -2.879 2.660 1.00 86.44 91 HIS A O 1
ATOM 736 N N . VAL A 1 92 ? -1.943 -2.307 2.827 1.00 91.62 92 VAL A N 1
ATOM 737 C CA . VAL A 1 92 ? -2.345 -3.569 3.482 1.00 91.62 92 VAL A CA 1
ATOM 738 C C . VAL A 1 92 ? -2.046 -4.783 2.599 1.00 91.62 92 VAL A C 1
ATOM 740 O O . VAL A 1 92 ? -1.616 -5.817 3.108 1.00 91.62 92 VAL A O 1
ATOM 743 N N . LEU A 1 93 ? -2.231 -4.654 1.284 1.00 91.44 93 LEU A N 1
ATOM 744 C CA . LEU A 1 93 ? -1.950 -5.691 0.288 1.00 91.44 93 LEU A CA 1
ATOM 745 C C . LEU A 1 93 ? -0.449 -5.901 0.014 1.00 91.44 93 LEU A C 1
ATOM 747 O O . LEU A 1 93 ? -0.080 -6.677 -0.866 1.00 91.44 93 LEU A O 1
ATOM 751 N N . GLY A 1 94 ? 0.430 -5.284 0.804 1.00 85.69 94 GLY A N 1
ATOM 752 C CA . GLY A 1 94 ? 1.865 -5.546 0.772 1.00 85.69 94 GLY A CA 1
ATOM 753 C C . GLY A 1 94 ? 2.632 -4.667 -0.210 1.00 85.69 94 GLY A C 1
ATOM 754 O O . GLY A 1 94 ? 3.777 -4.982 -0.535 1.00 85.69 94 GLY A O 1
ATOM 755 N N . PHE A 1 95 ? 2.042 -3.562 -0.676 1.00 83.00 95 PHE A N 1
ATOM 756 C CA . PHE A 1 95 ? 2.772 -2.522 -1.397 1.00 83.00 95 PHE A CA 1
ATOM 757 C C . PHE A 1 95 ? 3.468 -1.588 -0.400 1.00 83.00 95 PHE A C 1
ATOM 759 O O . PHE A 1 95 ? 3.043 -0.461 -0.157 1.00 83.00 95 PHE A O 1
ATOM 766 N N . SER A 1 96 ? 4.505 -2.107 0.250 1.00 77.19 96 SER A N 1
ATOM 767 C CA . SER A 1 96 ? 5.340 -1.394 1.215 1.00 77.19 96 SER A CA 1
ATOM 768 C C . SER A 1 96 ? 6.778 -1.887 1.102 1.00 77.19 96 SER A C 1
ATOM 770 O O . SER A 1 96 ? 7.014 -3.034 0.725 1.00 77.19 96 SER A O 1
ATOM 772 N N . ASP A 1 97 ? 7.746 -1.070 1.493 1.00 71.69 97 ASP A N 1
ATOM 773 C CA . ASP A 1 97 ? 9.184 -1.372 1.397 1.00 71.69 97 ASP A CA 1
ATOM 774 C C . ASP A 1 97 ? 9.522 -2.652 2.136 1.00 71.69 97 ASP A C 1
ATOM 776 O O . ASP A 1 97 ? 10.307 -3.485 1.678 1.00 71.69 97 ASP A O 1
ATOM 780 N N . HIS A 1 98 ? 8.869 -2.829 3.280 1.00 75.56 98 HIS A N 1
ATOM 781 C CA . HIS A 1 98 ? 9.066 -3.993 4.108 1.00 75.56 98 HIS A CA 1
ATOM 782 C C . HIS A 1 98 ? 8.473 -5.260 3.472 1.00 75.56 98 HIS A C 1
ATOM 784 O O . HIS A 1 98 ? 9.077 -6.335 3.558 1.00 75.56 98 HIS A O 1
ATOM 790 N N . ASP A 1 99 ? 7.315 -5.156 2.821 1.00 78.94 99 ASP A N 1
ATOM 791 C CA . ASP A 1 99 ? 6.585 -6.307 2.285 1.00 78.94 99 ASP A CA 1
ATOM 792 C C . ASP A 1 99 ? 6.971 -6.665 0.848 1.00 78.94 99 ASP A C 1
ATOM 794 O O . ASP A 1 99 ? 6.837 -7.822 0.455 1.00 78.94 99 ASP A O 1
ATOM 798 N N . MET A 1 100 ? 7.549 -5.729 0.097 1.00 78.88 100 MET A N 1
ATOM 799 C CA . MET A 1 100 ? 8.051 -5.940 -1.264 1.00 78.88 100 MET A CA 1
ATOM 800 C C . MET A 1 100 ? 9.115 -7.039 -1.344 1.00 78.88 100 MET A C 1
ATOM 802 O O . MET A 1 100 ? 9.176 -7.782 -2.322 1.00 78.88 100 MET A O 1
ATOM 806 N N . SER A 1 101 ? 9.909 -7.210 -0.284 1.00 79.12 101 SER A N 1
ATOM 807 C CA . SER A 1 101 ? 10.863 -8.322 -0.154 1.00 79.12 101 SER A CA 1
ATOM 808 C C . SER A 1 101 ? 10.201 -9.707 -0.057 1.00 79.12 101 SER A C 1
ATOM 810 O O . SER A 1 101 ? 10.845 -10.717 -0.332 1.00 79.12 101 SER A O 1
ATOM 812 N N . LYS A 1 102 ? 8.918 -9.765 0.322 1.00 81.69 102 LYS A N 1
ATOM 813 C CA . LYS A 1 102 ? 8.132 -10.995 0.520 1.00 81.69 102 LYS A CA 1
ATOM 814 C C . LYS A 1 102 ? 7.304 -11.362 -0.713 1.00 81.69 102 LYS A C 1
ATOM 816 O O . LYS A 1 102 ? 6.587 -12.362 -0.690 1.00 81.69 102 LYS A O 1
ATOM 821 N N . TRP A 1 103 ? 7.357 -10.555 -1.773 1.00 84.94 103 TRP A N 1
ATOM 822 C CA . TRP A 1 103 ? 6.595 -10.806 -2.989 1.00 84.94 103 TRP A CA 1
ATOM 823 C C . TRP A 1 103 ? 7.040 -12.097 -3.669 1.00 84.94 103 TRP A C 1
ATOM 825 O O . TRP A 1 103 ? 8.228 -12.354 -3.863 1.00 84.94 103 TRP A O 1
ATOM 835 N N . ILE A 1 104 ? 6.058 -12.894 -4.083 1.00 83.25 104 ILE A N 1
ATOM 836 C CA . ILE A 1 104 ? 6.303 -14.099 -4.867 1.00 83.25 104 ILE A CA 1
ATOM 837 C C . ILE A 1 104 ? 6.483 -13.671 -6.320 1.00 83.25 104 ILE A C 1
ATOM 839 O O . ILE A 1 104 ? 5.553 -13.184 -6.963 1.00 83.25 104 ILE A O 1
ATOM 843 N N . LEU A 1 105 ? 7.697 -13.841 -6.834 1.00 82.38 105 LEU A N 1
ATOM 844 C CA . LEU A 1 105 ? 8.021 -13.454 -8.199 1.00 82.38 105 LEU A CA 1
ATOM 845 C C . LEU A 1 105 ? 7.592 -14.540 -9.196 1.00 82.38 105 LEU A C 1
ATOM 847 O O . LEU A 1 105 ? 7.707 -15.733 -8.897 1.00 82.38 105 LEU A O 1
ATOM 851 N N . PRO A 1 106 ? 7.127 -14.158 -10.400 1.00 79.62 106 PRO A N 1
ATOM 852 C CA . PRO A 1 106 ? 6.878 -15.116 -11.469 1.00 79.62 106 PRO A CA 1
ATOM 853 C C . PRO A 1 106 ? 8.136 -15.928 -11.793 1.00 79.62 106 PRO A C 1
ATOM 855 O O . PRO A 1 106 ? 9.256 -15.417 -11.710 1.00 79.62 106 PRO A O 1
ATOM 858 N N . LYS A 1 107 ? 7.960 -17.184 -12.226 1.00 76.81 107 LYS A N 1
ATOM 859 C CA . LYS A 1 107 ? 9.078 -18.043 -12.651 1.00 76.81 107 LYS A CA 1
ATOM 860 C C . LYS A 1 107 ? 9.958 -17.315 -13.676 1.00 76.81 107 LYS A C 1
ATOM 862 O O . LYS A 1 107 ? 9.451 -16.762 -14.646 1.00 76.81 107 LYS A O 1
ATOM 867 N N . GLY A 1 108 ? 11.270 -17.320 -13.445 1.00 72.12 108 GLY A N 1
ATOM 868 C CA . GLY A 1 108 ? 12.253 -16.624 -14.285 1.00 72.12 108 GLY A CA 1
ATOM 869 C C . GLY A 1 108 ? 12.501 -15.156 -13.913 1.00 72.12 108 GLY A C 1
ATOM 870 O O . GLY A 1 108 ? 13.456 -14.570 -14.410 1.00 72.12 108 GLY A O 1
ATOM 871 N N . THR A 1 109 ? 11.710 -14.566 -13.009 1.00 75.69 109 THR A N 1
ATOM 872 C CA . THR A 1 109 ? 11.989 -13.232 -12.457 1.00 75.69 109 THR A CA 1
ATOM 873 C C . THR A 1 109 ? 12.822 -13.380 -11.187 1.00 75.69 109 THR A C 1
ATOM 875 O O . THR A 1 109 ? 12.321 -13.832 -10.162 1.00 75.69 109 THR A O 1
ATOM 878 N N . THR A 1 110 ? 14.099 -13.006 -11.246 1.00 71.75 110 THR A N 1
ATOM 879 C CA . THR A 1 110 ? 15.017 -13.094 -10.095 1.00 71.75 110 THR A CA 1
ATOM 880 C C . THR A 1 110 ? 14.898 -11.903 -9.148 1.00 71.75 110 THR A C 1
ATOM 882 O O . THR A 1 110 ? 15.093 -12.052 -7.946 1.00 71.75 110 THR A O 1
ATOM 885 N N . HIS A 1 111 ? 14.535 -10.729 -9.675 1.00 78.50 111 HIS A N 1
ATOM 886 C CA . HIS A 1 111 ? 14.382 -9.496 -8.904 1.00 78.50 111 HIS A CA 1
ATOM 887 C C . HIS A 1 111 ? 13.212 -8.668 -9.440 1.00 78.50 111 HIS A C 1
ATOM 889 O O . HIS A 1 111 ? 13.141 -8.404 -10.642 1.00 78.50 111 HIS A O 1
ATOM 895 N N . ALA A 1 112 ? 12.330 -8.211 -8.548 1.00 82.69 112 ALA A N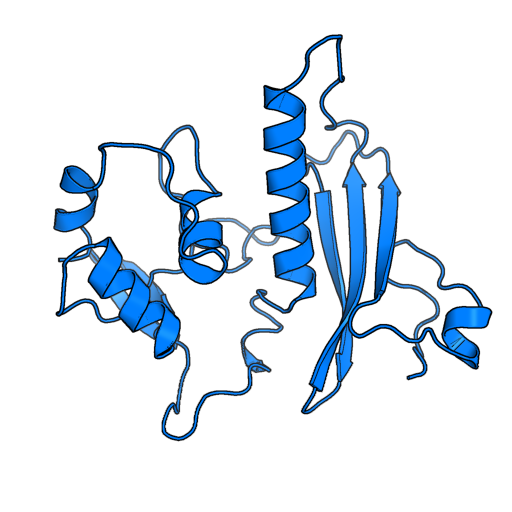 1
ATOM 896 C CA . ALA A 1 112 ? 11.271 -7.261 -8.899 1.00 82.69 112 ALA A CA 1
ATOM 897 C C . ALA A 1 112 ? 11.814 -5.851 -9.162 1.00 82.69 112 ALA A C 1
ATOM 899 O O . ALA A 1 112 ? 11.160 -5.068 -9.844 1.00 82.69 112 ALA A O 1
ATOM 900 N N . PHE A 1 113 ? 13.000 -5.540 -8.634 1.00 84.56 113 PHE A N 1
ATOM 901 C CA . PHE A 1 113 ? 13.567 -4.197 -8.623 1.00 84.56 113 PHE A CA 1
ATOM 902 C C . PHE A 1 113 ? 14.884 -4.126 -9.392 1.00 84.56 113 PHE A C 1
ATOM 904 O O . PHE A 1 113 ? 15.629 -5.107 -9.476 1.00 84.56 113 PHE A O 1
ATOM 911 N N . VAL A 1 114 ? 15.169 -2.958 -9.958 1.00 84.06 114 VAL A N 1
ATOM 912 C CA . VAL A 1 114 ? 16.473 -2.599 -10.526 1.00 84.06 114 VAL A CA 1
ATOM 913 C C . VAL A 1 114 ? 16.773 -1.146 -10.191 1.00 84.06 114 VAL A C 1
ATOM 915 O O . VAL A 1 114 ? 15.887 -0.304 -10.271 1.00 84.06 114 VAL A O 1
ATOM 918 N N . THR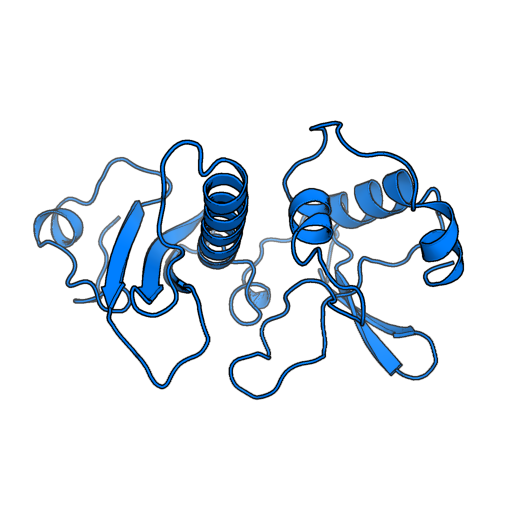 A 1 115 ? 18.010 -0.842 -9.811 1.00 84.50 115 THR A N 1
ATOM 919 C CA . THR A 1 115 ? 18.445 0.543 -9.611 1.00 84.50 115 THR A CA 1
ATOM 920 C C . THR A 1 115 ? 19.151 1.016 -10.869 1.00 84.50 115 THR A C 1
ATOM 922 O O . THR A 1 115 ? 20.100 0.373 -11.314 1.00 84.50 115 THR A O 1
ATOM 925 N N . THR A 1 116 ? 18.708 2.140 -11.426 1.00 83.50 116 THR A N 1
ATOM 926 C CA . THR A 1 116 ? 19.349 2.779 -12.581 1.00 83.50 116 THR A CA 1
ATOM 927 C C . THR A 1 116 ? 19.524 4.273 -12.345 1.00 83.50 116 THR A C 1
ATOM 929 O O . THR A 1 116 ? 18.884 4.854 -11.467 1.00 83.50 116 THR A O 1
ATOM 932 N N . LYS A 1 117 ? 20.409 4.912 -13.109 1.00 82.19 117 LYS A N 1
ATOM 933 C CA . LYS A 1 117 ? 20.596 6.362 -13.051 1.00 82.19 117 LYS A CA 1
ATOM 934 C C . LYS A 1 117 ? 19.647 7.032 -14.031 1.00 82.19 117 LYS A C 1
ATOM 936 O O . LYS A 1 117 ? 19.861 6.972 -15.236 1.00 82.19 117 LYS A O 1
ATOM 941 N N . ILE A 1 118 ? 18.640 7.723 -13.507 1.00 77.31 118 ILE A N 1
ATOM 942 C CA . ILE A 1 118 ? 17.782 8.610 -14.295 1.00 77.31 118 ILE A CA 1
ATOM 943 C C . ILE A 1 118 ? 18.213 10.035 -13.973 1.00 77.31 118 ILE A C 1
ATOM 945 O O . ILE A 1 118 ? 18.098 10.468 -12.830 1.00 77.31 118 ILE A O 1
ATOM 949 N N . LYS A 1 119 ? 18.745 10.753 -14.972 1.00 78.31 119 LYS A N 1
ATOM 950 C CA . LYS A 1 119 ? 19.259 12.128 -14.812 1.00 78.31 119 LYS A CA 1
ATOM 951 C C . LYS A 1 119 ? 20.221 12.271 -13.623 1.00 78.31 119 LYS A C 1
ATOM 953 O O . LYS A 1 119 ? 20.039 13.133 -12.774 1.00 78.31 119 LYS A O 1
ATOM 958 N N . GLU A 1 120 ? 21.208 11.378 -13.556 1.00 78.06 120 GLU A N 1
ATOM 959 C CA . GLU A 1 120 ? 22.250 11.341 -12.511 1.00 78.06 120 GLU A CA 1
ATOM 960 C C . GLU A 1 120 ? 21.769 10.968 -11.097 1.00 78.06 120 GLU A C 1
ATOM 962 O O . GLU A 1 120 ? 22.592 10.804 -10.198 1.00 78.06 120 GLU A O 1
ATOM 967 N N . VAL A 1 121 ? 20.471 10.716 -10.906 1.00 76.94 121 VAL A N 1
ATOM 968 C CA . VAL A 1 121 ? 19.904 10.254 -9.635 1.00 76.94 121 VAL A CA 1
ATOM 969 C C . VAL A 1 121 ? 19.687 8.744 -9.679 1.00 76.94 121 VAL A C 1
ATOM 971 O O . VAL A 1 121 ? 19.023 8.216 -10.576 1.00 76.94 121 VAL A O 1
ATOM 974 N N . ASN A 1 122 ? 20.235 8.032 -8.689 1.00 79.94 122 ASN A N 1
ATOM 975 C CA . ASN A 1 122 ? 19.948 6.611 -8.499 1.00 79.94 122 ASN A CA 1
ATOM 976 C C . ASN A 1 122 ? 18.456 6.441 -8.190 1.00 79.94 122 ASN A C 1
ATOM 978 O O . ASN A 1 122 ? 17.970 6.903 -7.163 1.00 79.94 122 ASN A O 1
ATOM 982 N N . THR A 1 123 ? 17.741 5.770 -9.085 1.00 76.94 123 THR A N 1
ATOM 983 C CA . THR A 1 123 ? 16.296 5.565 -9.007 1.00 76.94 123 THR A CA 1
ATOM 984 C C . THR A 1 123 ? 16.005 4.073 -8.997 1.00 76.94 123 THR A C 1
ATOM 986 O O . THR A 1 123 ? 16.499 3.330 -9.847 1.00 76.94 123 THR A O 1
ATOM 989 N N . VAL A 1 124 ? 15.200 3.627 -8.033 1.00 79.81 124 VAL A N 1
ATOM 990 C CA . VAL A 1 124 ? 14.725 2.242 -7.969 1.00 79.81 124 VAL A CA 1
ATOM 991 C C . VAL A 1 124 ? 13.520 2.098 -8.890 1.00 79.81 124 VAL A C 1
ATOM 993 O O . VAL A 1 124 ? 12.541 2.829 -8.758 1.00 79.81 124 VAL A O 1
ATOM 996 N N . LEU A 1 125 ? 13.583 1.151 -9.818 1.00 82.75 125 LEU A N 1
ATOM 997 C CA . LEU A 1 125 ? 12.506 0.822 -10.740 1.00 82.75 125 LEU A CA 1
ATOM 998 C C . LEU A 1 125 ? 11.889 -0.530 -10.385 1.00 82.75 125 LEU A C 1
ATOM 1000 O O . LEU A 1 125 ? 12.606 -1.495 -10.120 1.00 82.75 125 LEU A O 1
ATOM 1004 N N . LEU A 1 126 ? 10.565 -0.618 -10.457 1.00 85.00 126 LEU A N 1
ATOM 1005 C CA . LEU A 1 126 ? 9.796 -1.856 -10.419 1.00 85.00 126 LEU A CA 1
ATOM 1006 C C . LEU A 1 126 ? 9.665 -2.431 -11.838 1.00 85.00 126 LEU A C 1
ATOM 1008 O O . LEU A 1 126 ? 9.132 -1.781 -12.734 1.00 85.00 126 LEU A O 1
ATOM 1012 N N . LYS A 1 127 ? 10.141 -3.661 -12.044 1.00 86.12 127 LYS A N 1
ATOM 1013 C CA . LYS A 1 127 ? 10.270 -4.310 -13.361 1.00 86.12 127 LYS A CA 1
ATOM 1014 C C . LYS A 1 127 ? 9.603 -5.686 -13.453 1.00 86.12 127 LYS A C 1
ATOM 1016 O O . LYS A 1 127 ? 10.049 -6.549 -14.209 1.00 86.12 127 LYS A O 1
ATOM 1021 N N . THR A 1 128 ? 8.557 -5.936 -12.668 1.00 85.81 128 THR A N 1
ATOM 1022 C CA . THR A 1 128 ? 7.796 -7.188 -12.808 1.00 85.81 128 THR A CA 1
ATOM 1023 C C . THR A 1 128 ? 7.145 -7.261 -14.197 1.00 85.81 128 THR A C 1
ATOM 1025 O O . THR A 1 128 ? 6.813 -6.215 -14.762 1.00 85.81 128 THR A O 1
ATOM 1028 N N . PRO A 1 129 ? 6.932 -8.464 -14.771 1.00 87.94 129 PRO A N 1
ATOM 1029 C CA . PRO A 1 129 ? 6.472 -8.603 -16.156 1.00 87.94 129 PRO A CA 1
ATOM 1030 C C . PRO A 1 129 ? 5.206 -7.801 -16.488 1.00 87.94 129 PRO A C 1
ATOM 1032 O O . PRO A 1 129 ? 5.149 -7.147 -17.527 1.00 87.94 129 PRO A O 1
ATOM 1035 N N . ASN A 1 130 ? 4.220 -7.799 -15.585 1.00 86.00 130 ASN A N 1
ATOM 1036 C CA . ASN A 1 130 ? 2.960 -7.082 -15.790 1.00 86.00 130 ASN A CA 1
ATOM 1037 C C . ASN A 1 130 ? 3.129 -5.562 -15.691 1.00 86.00 130 ASN A C 1
ATOM 1039 O O . ASN A 1 130 ? 2.622 -4.848 -16.549 1.00 86.00 130 ASN A O 1
ATOM 1043 N N . VAL A 1 131 ? 3.878 -5.071 -14.696 1.00 84.12 131 VAL A N 1
ATOM 1044 C CA . VAL A 1 131 ? 4.144 -3.630 -14.542 1.00 84.12 131 VAL A CA 1
ATOM 1045 C C . VAL A 1 131 ? 4.922 -3.107 -15.739 1.00 84.12 131 VAL A C 1
ATOM 1047 O O . VAL A 1 131 ? 4.580 -2.071 -16.296 1.00 84.12 131 VAL A O 1
ATOM 1050 N N . LEU A 1 132 ? 5.941 -3.848 -16.173 1.00 85.75 132 LEU A N 1
ATOM 1051 C CA . LEU A 1 132 ? 6.762 -3.467 -17.310 1.00 85.75 132 LEU A CA 1
ATOM 1052 C C . LEU A 1 132 ? 5.952 -3.452 -18.609 1.00 85.75 132 LEU A C 1
ATOM 1054 O O . LEU A 1 132 ? 6.056 -2.500 -19.378 1.00 85.75 132 LEU A O 1
ATOM 1058 N N . LYS A 1 133 ? 5.122 -4.478 -18.841 1.00 88.00 133 LYS A N 1
ATOM 1059 C CA . LYS A 1 133 ? 4.214 -4.530 -19.993 1.00 88.00 133 LYS A CA 1
ATOM 1060 C C . LYS A 1 133 ? 3.270 -3.329 -19.998 1.00 88.00 133 LYS A C 1
ATOM 1062 O O . LYS A 1 133 ? 3.247 -2.591 -20.979 1.00 88.00 133 LYS A O 1
ATOM 1067 N N . PHE A 1 134 ? 2.556 -3.110 -18.895 1.00 85.44 134 PHE A N 1
ATOM 1068 C CA . PHE A 1 134 ? 1.612 -2.005 -18.777 1.00 85.44 134 PHE A CA 1
ATOM 1069 C C . PHE A 1 134 ? 2.306 -0.656 -18.984 1.00 85.44 134 PHE A C 1
ATOM 1071 O O . PHE A 1 134 ? 1.837 0.164 -19.765 1.00 85.44 134 PHE A O 1
ATOM 1078 N N . ALA A 1 135 ? 3.447 -0.423 -18.329 1.00 83.69 135 ALA A N 1
ATOM 1079 C CA . ALA A 1 135 ? 4.161 0.842 -18.435 1.00 83.69 135 ALA A CA 1
ATOM 1080 C C . ALA A 1 135 ? 4.633 1.107 -19.875 1.00 83.69 135 ALA A C 1
ATOM 1082 O O . ALA A 1 135 ? 4.471 2.216 -20.378 1.00 83.69 135 ALA A O 1
ATOM 1083 N N . ARG A 1 136 ? 5.146 0.090 -20.579 1.00 87.38 136 ARG A N 1
ATOM 1084 C CA . ARG A 1 136 ? 5.544 0.213 -21.992 1.00 87.38 136 ARG A CA 1
ATOM 1085 C C . ARG A 1 136 ? 4.365 0.539 -22.903 1.00 87.38 136 ARG A C 1
ATOM 1087 O O . ARG A 1 136 ? 4.521 1.365 -23.796 1.00 87.38 136 ARG A O 1
ATOM 1094 N N . GLU A 1 137 ? 3.213 -0.089 -22.680 1.00 87.88 137 GLU A N 1
ATOM 1095 C CA . GLU A 1 137 ? 1.981 0.174 -23.434 1.00 87.88 137 GLU A CA 1
ATOM 1096 C C . GLU A 1 137 ? 1.450 1.586 -23.150 1.00 87.88 137 GLU A C 1
ATOM 1098 O O . GLU A 1 137 ? 1.221 2.358 -24.079 1.00 87.88 137 GLU A O 1
ATOM 1103 N N . TYR A 1 138 ? 1.340 1.960 -21.875 1.00 81.38 138 TYR A N 1
ATOM 1104 C CA . TYR A 1 138 ? 0.839 3.261 -21.433 1.00 81.38 138 TYR A CA 1
ATOM 1105 C C . TYR A 1 138 ? 1.709 4.421 -21.924 1.00 81.38 138 TYR A C 1
ATOM 1107 O O . TYR A 1 138 ? 1.206 5.424 -22.433 1.00 81.38 138 TYR A O 1
ATOM 1115 N N . PHE A 1 139 ? 3.029 4.281 -21.792 1.00 81.62 139 PHE A N 1
ATOM 1116 C CA . PHE A 1 139 ? 3.978 5.285 -22.253 1.00 81.62 139 PHE A CA 1
ATOM 1117 C C . PHE A 1 139 ? 4.365 5.111 -23.717 1.00 81.62 139 PHE A C 1
ATOM 1119 O O . PHE A 1 139 ? 5.160 5.909 -24.173 1.00 81.62 139 PHE A O 1
ATOM 1126 N N . GLY A 1 140 ? 3.870 4.113 -24.457 1.00 86.75 140 GLY A N 1
ATOM 1127 C CA . GLY A 1 140 ? 4.263 3.872 -25.852 1.00 86.75 140 GLY A CA 1
ATOM 1128 C C . GLY A 1 140 ? 5.774 3.701 -26.071 1.00 86.75 140 GLY A C 1
ATOM 1129 O O . GLY A 1 140 ? 6.283 4.066 -27.127 1.00 86.75 140 GLY A O 1
ATOM 1130 N N . CYS A 1 141 ? 6.502 3.185 -25.079 1.00 86.62 141 CYS A N 1
ATOM 1131 C CA . CYS A 1 141 ? 7.963 3.161 -25.066 1.00 86.62 141 CYS A CA 1
ATOM 1132 C C . CYS A 1 141 ? 8.491 1.761 -24.757 1.00 86.62 141 CYS A C 1
ATOM 1134 O O . CYS A 1 141 ? 8.539 1.343 -23.604 1.00 86.62 141 CYS A O 1
ATOM 1136 N N . SER A 1 142 ? 8.899 1.023 -25.792 1.00 90.38 142 SER A N 1
ATOM 1137 C CA . SER A 1 142 ? 9.308 -0.386 -25.682 1.00 90.38 142 SER A CA 1
ATOM 1138 C C . SER A 1 142 ? 10.631 -0.604 -24.944 1.00 90.38 142 SER A C 1
ATOM 1140 O O . SER A 1 142 ? 10.851 -1.689 -24.404 1.00 90.38 142 SER A O 1
ATOM 1142 N N . ILE A 1 143 ? 11.493 0.415 -24.901 1.00 89.06 143 ILE A N 1
ATOM 1143 C CA . ILE A 1 143 ? 12.813 0.353 -24.260 1.00 89.06 143 ILE A CA 1
ATOM 1144 C C . ILE A 1 143 ? 12.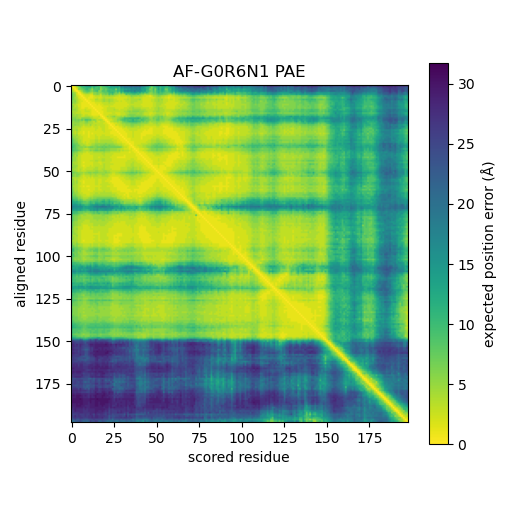764 0.587 -22.748 1.00 89.06 143 ILE A C 1
ATOM 1146 O O . ILE A 1 143 ? 13.782 0.419 -22.084 1.00 89.06 143 ILE A O 1
ATOM 1150 N N . LEU A 1 144 ? 11.600 0.953 -22.195 1.00 87.44 144 LEU A N 1
AT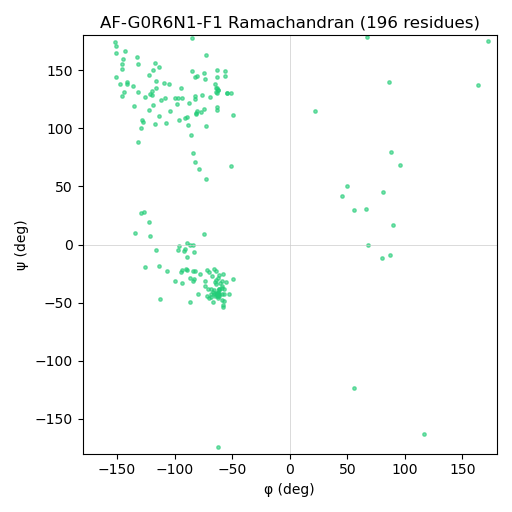OM 1151 C CA . LEU A 1 144 ? 11.451 1.213 -20.766 1.00 87.44 144 LEU A CA 1
ATOM 1152 C C . LEU A 1 144 ? 11.936 0.001 -19.957 1.00 87.44 144 LEU A C 1
ATOM 1154 O O . LEU A 1 144 ? 11.537 -1.132 -20.248 1.00 87.44 144 LEU A O 1
ATOM 1158 N N . GLU A 1 145 ? 12.791 0.232 -18.960 1.00 87.31 145 GLU A N 1
ATOM 1159 C CA . GLU A 1 145 ? 13.393 -0.825 -18.128 1.00 87.31 145 GLU A CA 1
ATOM 1160 C C . GLU A 1 145 ? 12.552 -1.176 -16.893 1.00 87.31 145 GLU A C 1
ATOM 1162 O O . GLU A 1 145 ? 12.668 -2.271 -16.340 1.00 87.31 145 GLU A O 1
ATOM 1167 N N . GLY A 1 146 ? 11.687 -0.258 -16.462 1.00 83.44 146 GLY A N 1
ATOM 1168 C CA . GLY A 1 146 ? 10.851 -0.411 -15.280 1.00 83.44 146 GLY A CA 1
ATOM 1169 C C . GLY A 1 146 ? 10.117 0.875 -14.927 1.00 83.44 146 GLY A C 1
ATOM 1170 O O . GLY A 1 146 ? 10.319 1.921 -15.543 1.00 83.44 146 GLY A O 1
ATOM 1171 N N . MET A 1 147 ? 9.262 0.783 -13.917 1.00 83.25 147 MET A N 1
ATOM 1172 C CA . MET A 1 147 ? 8.478 1.900 -13.413 1.00 83.25 147 MET A CA 1
ATOM 1173 C C . MET A 1 147 ? 9.161 2.515 -12.184 1.00 83.25 147 MET A C 1
ATOM 1175 O O . MET A 1 147 ? 9.358 1.791 -11.207 1.00 83.25 147 MET A O 1
ATOM 1179 N N . PRO A 1 148 ? 9.535 3.806 -12.184 1.00 78.19 148 PRO A N 1
ATOM 1180 C CA . PRO A 1 148 ? 10.203 4.418 -11.040 1.00 78.19 148 PRO A CA 1
ATOM 1181 C C . PRO A 1 148 ? 9.334 4.429 -9.782 1.00 78.19 148 PRO A C 1
ATOM 1183 O O . PRO A 1 148 ? 8.186 4.879 -9.795 1.00 78.19 148 PRO A O 1
ATOM 1186 N N . LEU A 1 149 ? 9.923 3.975 -8.679 1.00 73.50 149 LEU A N 1
ATOM 1187 C CA . LEU A 1 149 ? 9.395 4.155 -7.334 1.00 73.50 149 LEU A CA 1
ATOM 1188 C C . LEU A 1 149 ? 9.837 5.527 -6.796 1.00 73.50 149 LEU A C 1
ATOM 1190 O O . LEU A 1 149 ? 10.894 6.047 -7.154 1.00 73.50 149 LEU A O 1
ATOM 1194 N N . GLN A 1 150 ? 9.022 6.137 -5.943 1.00 60.84 150 GLN A N 1
ATOM 1195 C CA . GLN A 1 150 ? 9.339 7.387 -5.260 1.00 60.84 150 GLN A CA 1
ATOM 1196 C C . GLN A 1 150 ? 10.540 7.197 -4.334 1.00 60.84 150 GLN A C 1
ATOM 1198 O O . GLN A 1 150 ? 10.591 6.242 -3.566 1.00 60.84 150 GLN A O 1
ATOM 1203 N N . HIS A 1 151 ? 11.477 8.146 -4.376 1.00 50.16 151 HIS A N 1
ATOM 1204 C CA . HIS A 1 151 ? 12.650 8.191 -3.496 1.00 50.16 151 HIS A CA 1
ATOM 1205 C C . HIS A 1 151 ? 12.733 9.498 -2.679 1.00 50.16 151 HIS A C 1
ATOM 1207 O O . HIS A 1 151 ? 13.796 9.882 -2.209 1.00 50.16 151 HIS A O 1
ATOM 1213 N N . LEU A 1 152 ? 11.633 10.243 -2.530 1.00 38.09 152 LEU A N 1
ATOM 1214 C CA . LEU A 1 152 ? 11.661 11.565 -1.893 1.00 38.09 152 LEU A CA 1
ATOM 1215 C C . LEU A 1 152 ? 10.635 11.670 -0.762 1.00 38.09 152 LEU A C 1
ATOM 1217 O O . LEU A 1 152 ? 9.435 11.792 -1.025 1.00 38.09 152 LEU A O 1
ATOM 1221 N N . GLY A 1 153 ? 11.154 11.632 0.471 1.00 37.91 153 GLY A N 1
ATOM 1222 C CA . GLY A 1 153 ? 10.463 11.856 1.744 1.00 37.91 153 GLY A CA 1
ATOM 1223 C C . GLY A 1 153 ? 11.290 11.333 2.936 1.00 37.91 153 GLY A C 1
ATOM 1224 O O . GLY A 1 153 ? 11.873 10.263 2.821 1.00 37.91 153 GLY A O 1
ATOM 1225 N N . GLY A 1 154 ? 11.377 12.082 4.052 1.00 34.09 154 GLY A N 1
ATOM 1226 C CA . GLY A 1 154 ? 12.060 11.700 5.312 1.00 34.09 154 GLY A CA 1
ATOM 1227 C C . GLY A 1 154 ? 11.469 10.469 6.021 1.00 34.09 154 GLY A C 1
ATOM 1228 O O . GLY A 1 154 ? 10.578 9.843 5.470 1.00 34.09 154 GLY A O 1
ATOM 1229 N N . GLU A 1 155 ? 11.942 10.117 7.224 1.00 36.31 155 GLU A N 1
ATOM 1230 C CA . GLU A 1 155 ? 11.779 8.791 7.877 1.00 36.31 155 GLU A CA 1
ATOM 1231 C C . GLU A 1 155 ? 10.351 8.188 7.923 1.00 36.31 155 GLU A C 1
ATOM 1233 O O . GLU A 1 155 ? 10.228 6.973 7.813 1.00 36.31 155 GLU A O 1
ATOM 1238 N N . ASP A 1 156 ? 9.275 8.987 7.958 1.00 42.16 156 ASP A N 1
ATOM 1239 C CA . ASP A 1 156 ? 7.873 8.501 7.878 1.00 42.16 156 ASP A CA 1
ATOM 1240 C C . ASP A 1 156 ? 7.290 8.444 6.442 1.00 42.16 156 ASP A C 1
ATOM 1242 O O . ASP A 1 156 ? 6.180 7.969 6.194 1.00 42.16 156 ASP A O 1
ATOM 1246 N N . SER A 1 157 ? 8.061 8.935 5.478 1.00 36.97 157 SER A N 1
ATOM 1247 C CA . SER A 1 157 ? 7.776 9.064 4.043 1.00 36.97 157 SER A CA 1
ATOM 1248 C C . SER A 1 157 ? 8.785 8.325 3.152 1.00 36.97 157 SER A C 1
ATOM 1250 O O . SER A 1 157 ? 8.664 8.368 1.926 1.00 36.97 157 SER A O 1
ATOM 1252 N N . VAL A 1 158 ? 9.696 7.546 3.752 1.00 34.19 158 VAL A N 1
ATOM 1253 C CA . VAL A 1 158 ? 10.372 6.416 3.094 1.00 34.19 158 VAL A CA 1
ATOM 1254 C C . VAL A 1 158 ? 9.402 5.232 3.080 1.00 34.19 158 VAL A C 1
ATOM 1256 O O . VAL A 1 158 ? 9.548 4.230 3.771 1.00 34.19 158 VAL A O 1
ATOM 1259 N N . LYS A 1 159 ? 8.319 5.427 2.337 1.00 42.16 159 LYS A N 1
ATOM 1260 C CA . LYS A 1 159 ? 7.531 4.357 1.748 1.00 42.16 159 LYS A CA 1
ATOM 1261 C C . LYS A 1 159 ? 7.777 4.515 0.249 1.00 42.16 159 LYS A C 1
ATOM 1263 O O . LYS A 1 159 ? 7.536 5.603 -0.275 1.00 42.16 159 LYS A O 1
ATOM 1268 N N . PHE A 1 160 ? 8.251 3.486 -0.442 1.00 38.47 160 PHE A N 1
ATOM 1269 C CA . PHE A 1 160 ? 8.110 3.208 -1.872 1.00 38.47 160 PHE A CA 1
ATOM 1270 C C . PHE A 1 160 ? 6.626 3.299 -2.267 1.00 38.47 160 PHE A C 1
ATOM 1272 O O . PHE A 1 160 ? 5.956 2.334 -2.624 1.00 38.47 160 PHE A O 1
ATOM 1279 N N . SER A 1 161 ? 6.098 4.513 -2.209 1.00 41.75 161 SER A N 1
ATOM 1280 C CA . SER A 1 161 ? 5.032 4.991 -3.063 1.00 41.75 161 SER A CA 1
ATOM 1281 C C . SER A 1 161 ? 5.626 5.203 -4.455 1.00 41.75 161 SER A C 1
ATOM 1283 O O . SER A 1 161 ? 6.840 5.242 -4.623 1.00 41.75 161 SER A O 1
ATOM 1285 N N . LEU A 1 162 ? 4.807 5.315 -5.491 1.00 41.47 162 LEU A N 1
ATOM 1286 C CA . LEU A 1 162 ? 5.273 5.644 -6.841 1.00 41.47 162 LEU A CA 1
ATOM 1287 C C . LEU A 1 162 ? 5.503 7.161 -6.952 1.00 41.47 162 LEU A C 1
ATOM 1289 O O . LEU A 1 162 ? 4.815 7.939 -6.297 1.00 41.47 162 LEU A O 1
ATOM 1293 N N . ALA A 1 163 ? 6.514 7.575 -7.722 1.00 33.66 163 ALA A N 1
ATOM 1294 C CA . ALA A 1 163 ? 7.125 8.909 -7.662 1.00 33.66 163 ALA A CA 1
ATOM 1295 C C . ALA A 1 163 ? 6.148 10.112 -7.691 1.00 33.66 163 ALA A C 1
ATOM 1297 O O . ALA A 1 163 ? 5.600 10.451 -8.737 1.00 33.66 163 ALA A O 1
ATOM 1298 N N . LYS A 1 164 ? 6.041 10.848 -6.571 1.00 37.50 164 LYS A N 1
ATOM 1299 C CA . LYS A 1 164 ? 5.664 12.278 -6.528 1.00 37.50 164 LYS A CA 1
ATOM 1300 C C . LYS A 1 164 ? 6.867 13.134 -6.935 1.00 37.50 164 LYS A C 1
ATOM 1302 O O . LYS A 1 164 ? 7.830 13.250 -6.178 1.00 37.50 164 LYS A O 1
ATOM 1307 N N . HIS A 1 165 ? 6.803 13.826 -8.064 1.00 28.44 165 HIS A N 1
ATOM 1308 C CA . HIS A 1 165 ? 7.634 15.016 -8.247 1.00 28.44 165 HIS A CA 1
ATOM 1309 C C . HIS A 1 165 ? 6.802 16.148 -8.854 1.00 28.44 165 HIS A C 1
ATOM 1311 O O . HIS A 1 165 ? 6.263 15.986 -9.939 1.00 28.44 165 HIS A O 1
ATOM 1317 N N . ASN A 1 166 ? 6.687 17.260 -8.114 1.00 28.88 166 ASN A N 1
ATOM 1318 C CA . ASN A 1 166 ? 6.300 18.618 -8.533 1.00 28.88 166 ASN A CA 1
ATOM 1319 C C . ASN A 1 166 ? 5.096 18.821 -9.473 1.00 28.88 166 ASN A C 1
ATOM 1321 O O . ASN A 1 166 ? 5.130 19.714 -10.318 1.00 28.88 166 ASN A O 1
ATOM 1325 N N . TYR A 1 167 ? 3.994 18.101 -9.265 1.00 32.16 167 TYR A N 1
ATOM 1326 C CA . TYR A 1 167 ? 2.717 18.467 -9.883 1.00 32.16 167 TYR A CA 1
ATOM 1327 C C . TYR A 1 167 ? 1.623 18.599 -8.817 1.00 32.16 167 TYR A C 1
ATOM 1329 O O . TYR A 1 167 ? 1.452 17.684 -8.004 1.00 32.16 167 TYR A O 1
ATOM 1337 N N . PRO A 1 168 ? 0.898 19.734 -8.761 1.00 29.19 168 PRO A N 1
ATOM 1338 C CA . PRO A 1 168 ? -0.309 19.816 -7.961 1.00 29.19 168 PRO A CA 1
ATOM 1339 C C . PRO A 1 168 ? -1.302 18.816 -8.560 1.00 29.19 168 PRO A C 1
ATOM 1341 O O . PRO A 1 168 ? -1.697 18.951 -9.715 1.00 29.19 168 PRO A O 1
ATOM 1344 N N . LYS A 1 169 ? -1.688 17.828 -7.746 1.00 35.00 169 LYS A N 1
ATOM 1345 C CA . LYS A 1 169 ? -2.510 16.646 -8.061 1.00 35.00 169 LYS A CA 1
ATOM 1346 C C . LYS A 1 169 ? -1.736 15.437 -8.611 1.00 35.00 169 LYS A C 1
ATOM 1348 O O . LYS A 1 169 ? -0.912 15.544 -9.509 1.00 35.00 169 LYS A O 1
ATOM 1353 N N . ARG A 1 170 ? -2.167 14.268 -8.115 1.00 42.44 170 ARG A N 1
ATOM 1354 C CA . ARG A 1 170 ? -1.942 12.897 -8.620 1.00 42.44 170 ARG A CA 1
ATOM 1355 C C . ARG A 1 170 ? -0.775 12.115 -8.000 1.00 42.44 170 ARG A C 1
ATOM 1357 O O . ARG A 1 170 ? 0.164 11.703 -8.667 1.00 42.44 170 ARG A O 1
ATOM 1364 N N . ILE A 1 171 ? -0.958 11.773 -6.719 1.00 38.84 171 ILE A N 1
ATOM 1365 C CA . ILE A 1 171 ? -0.481 10.497 -6.132 1.00 38.84 171 ILE A CA 1
ATOM 1366 C C . ILE A 1 171 ? -1.087 9.293 -6.899 1.00 38.84 171 ILE A C 1
ATOM 1368 O O . ILE A 1 171 ? -0.514 8.208 -6.950 1.00 38.84 171 ILE A O 1
ATOM 1372 N N . TYR A 1 172 ? -2.240 9.506 -7.534 1.00 43.41 172 TYR A N 1
ATOM 1373 C CA . TYR A 1 172 ? -3.198 8.467 -7.903 1.00 43.41 172 TYR A CA 1
ATOM 1374 C C . TYR A 1 172 ? -3.049 7.887 -9.306 1.00 43.41 172 TYR A C 1
ATOM 1376 O O . TYR A 1 172 ? -3.438 6.743 -9.522 1.00 43.41 172 TYR A O 1
ATOM 1384 N N . GLU A 1 173 ? -2.411 8.604 -10.239 1.00 40.09 173 GLU A N 1
ATOM 1385 C CA . GLU A 1 173 ? -2.145 8.062 -11.580 1.00 40.09 173 GLU A CA 1
ATOM 1386 C C . GLU A 1 173 ? -1.315 6.780 -11.507 1.00 40.09 173 GLU A C 1
ATOM 1388 O O . GLU A 1 173 ? -1.557 5.849 -12.262 1.00 40.09 173 GLU A O 1
ATOM 1393 N N . TYR A 1 174 ? -0.382 6.679 -10.561 1.00 44.88 174 TYR A N 1
ATOM 1394 C CA . TYR A 1 174 ? 0.533 5.545 -10.510 1.00 44.88 174 TYR A CA 1
ATOM 1395 C C . TYR A 1 174 ? -0.025 4.304 -9.801 1.00 44.88 174 TYR A C 1
ATOM 1397 O O . TYR A 1 174 ? 0.290 3.187 -10.206 1.00 44.88 174 TYR A O 1
ATOM 1405 N N . ILE A 1 175 ? -0.900 4.470 -8.803 1.00 44.41 175 ILE A N 1
ATOM 1406 C CA . ILE A 1 175 ? -1.638 3.341 -8.206 1.00 44.41 175 ILE A CA 1
ATOM 1407 C C . ILE A 1 175 ? -2.605 2.753 -9.240 1.00 44.41 175 ILE A C 1
ATOM 1409 O O . ILE A 1 175 ? -2.659 1.533 -9.405 1.00 44.41 175 ILE A O 1
ATOM 1413 N N . TYR A 1 176 ? -3.277 3.616 -10.011 1.00 43.72 176 TYR A N 1
ATOM 1414 C CA . TYR A 1 176 ? -4.106 3.208 -11.147 1.00 43.72 176 TYR A CA 1
ATOM 1415 C C . TYR A 1 176 ? -3.312 2.439 -12.214 1.00 43.72 176 TYR A C 1
ATOM 1417 O O . TYR A 1 176 ? -3.778 1.408 -12.697 1.00 43.72 176 TYR A O 1
ATOM 1425 N N . ILE A 1 177 ? -2.095 2.896 -12.534 1.00 44.41 177 ILE A N 1
ATOM 1426 C CA . ILE A 1 177 ? -1.172 2.259 -13.494 1.00 44.41 177 ILE A CA 1
ATOM 1427 C C . ILE A 1 177 ? -0.784 0.826 -13.076 1.00 44.41 177 ILE A C 1
ATOM 1429 O O . ILE A 1 177 ? -0.577 -0.020 -13.942 1.00 44.41 177 ILE A O 1
ATOM 1433 N N . ILE A 1 178 ? -0.684 0.516 -11.777 1.00 43.88 178 ILE A N 1
ATOM 1434 C CA . ILE A 1 178 ? -0.265 -0.822 -11.313 1.00 43.88 178 ILE A CA 1
ATOM 1435 C C . ILE A 1 178 ? -1.449 -1.763 -11.047 1.00 43.88 178 ILE A C 1
ATOM 1437 O O . ILE A 1 178 ? -1.313 -2.964 -11.283 1.00 43.88 178 ILE A O 1
ATOM 1441 N N . TYR A 1 179 ? -2.598 -1.251 -10.590 1.00 37.78 179 TYR A N 1
ATOM 1442 C CA . TYR A 1 179 ? -3.705 -2.094 -10.115 1.00 37.78 179 TYR A CA 1
ATOM 1443 C C . TYR A 1 179 ? -4.997 -2.052 -10.957 1.00 37.78 179 TYR A C 1
ATOM 1445 O O . TYR A 1 179 ? -5.797 -2.974 -10.818 1.00 37.78 179 TYR A O 1
ATOM 1453 N N . LEU A 1 180 ? -5.235 -1.049 -11.821 1.00 37.91 180 LEU A N 1
ATOM 1454 C CA . LEU A 1 180 ? -6.584 -0.767 -12.366 1.00 37.91 180 LEU A CA 1
ATOM 1455 C C . LEU A 1 180 ? -6.700 -0.626 -13.902 1.00 37.91 180 LEU A C 1
ATOM 1457 O O . LEU A 1 180 ? -7.623 0.023 -14.399 1.00 37.91 180 LEU A O 1
ATOM 1461 N N . GLY A 1 181 ? -5.837 -1.250 -14.707 1.00 28.44 181 GLY A N 1
ATOM 1462 C CA . GLY A 1 181 ? -6.137 -1.356 -16.146 1.00 28.44 181 GLY A CA 1
ATOM 1463 C C . GLY A 1 181 ? -7.402 -2.210 -16.393 1.00 28.44 181 GLY A C 1
ATOM 1464 O O . GLY A 1 181 ? -7.442 -3.316 -15.853 1.00 28.44 181 GLY A O 1
ATOM 1465 N N . PRO A 1 182 ? -8.413 -1.809 -17.204 1.00 31.88 182 PRO A N 1
ATOM 1466 C CA . PRO A 1 182 ? -8.665 -0.546 -17.900 1.00 31.88 182 PRO A CA 1
ATOM 1467 C C . PRO A 1 182 ? -9.960 0.139 -17.390 1.00 31.88 182 PRO A C 1
ATOM 1469 O O . PRO A 1 182 ? -11.061 -0.232 -17.791 1.00 31.88 182 PRO A O 1
ATOM 1472 N N . PHE A 1 183 ? -9.856 1.182 -16.563 1.00 27.30 183 PHE A N 1
ATOM 1473 C CA . PHE A 1 183 ? -10.934 2.172 -16.415 1.00 27.30 183 PHE A CA 1
ATOM 1474 C C . PHE A 1 183 ? -10.502 3.471 -17.091 1.00 27.30 183 PHE A C 1
ATOM 1476 O O . PHE A 1 183 ? -9.622 4.197 -16.640 1.00 27.30 183 PHE A O 1
ATOM 1483 N N . GLN A 1 184 ? -11.078 3.696 -18.264 1.00 29.39 184 GLN A N 1
ATOM 1484 C CA . GLN A 1 184 ? -10.686 4.724 -19.209 1.00 29.39 184 GLN A CA 1
ATOM 1485 C C . GLN A 1 184 ? -11.368 6.051 -18.893 1.00 29.39 184 GLN A C 1
ATOM 1487 O O . GLN A 1 184 ? -12.460 6.269 -19.394 1.00 29.39 184 GLN A O 1
ATOM 1492 N N . TRP A 1 185 ? -10.720 6.949 -18.141 1.00 23.64 185 TRP A N 1
ATOM 1493 C CA . TRP A 1 185 ? -11.077 8.375 -18.111 1.00 23.64 185 TRP A CA 1
ATOM 1494 C C . TRP A 1 185 ? -9.851 9.287 -17.883 1.00 23.64 185 TRP A C 1
ATOM 1496 O O . TRP A 1 185 ? -8.992 9.006 -17.056 1.00 23.64 185 TRP A O 1
ATOM 1506 N N . PHE A 1 186 ? -9.838 10.397 -18.639 1.00 25.86 186 PHE A N 1
ATOM 1507 C CA . PHE A 1 186 ? -8.932 11.567 -18.659 1.00 25.86 186 PHE A CA 1
ATOM 1508 C C . PHE A 1 186 ? -7.646 11.576 -19.518 1.00 25.86 186 PHE A C 1
ATOM 1510 O O . PHE A 1 186 ? -6.516 11.458 -19.060 1.00 25.86 186 PHE A O 1
ATOM 1517 N N . TYR A 1 187 ? -7.882 11.850 -20.807 1.00 24.84 187 TYR A N 1
ATOM 1518 C CA . TYR A 1 187 ? -7.340 12.954 -21.627 1.00 24.84 187 TYR A CA 1
ATOM 1519 C C . TYR A 1 187 ? -6.020 13.662 -21.202 1.00 24.84 187 TYR A C 1
ATOM 1521 O O . TYR A 1 187 ? -5.982 14.481 -20.288 1.00 24.84 187 TYR A O 1
ATOM 1529 N N . ASN A 1 188 ? -5.011 13.474 -22.065 1.00 25.06 188 ASN A N 1
ATOM 1530 C CA . ASN A 1 188 ? -4.169 14.516 -22.683 1.00 25.06 188 ASN A CA 1
ATOM 1531 C C . ASN A 1 188 ? -2.982 15.151 -21.920 1.00 25.06 188 ASN A C 1
ATOM 1533 O O . ASN A 1 188 ? -2.744 16.349 -22.047 1.00 25.06 188 ASN A O 1
ATOM 1537 N N . GLU A 1 189 ? -2.146 14.350 -21.246 1.00 32.19 189 GLU A N 1
ATOM 1538 C CA . GLU A 1 189 ? -0.791 14.783 -20.825 1.00 32.19 189 GLU A CA 1
ATOM 1539 C C . GLU A 1 189 ? 0.349 13.773 -21.098 1.00 32.19 189 GLU A C 1
ATOM 1541 O O . GLU A 1 189 ? 1.492 13.985 -20.677 1.00 32.19 189 GLU A O 1
ATOM 1546 N N . SER A 1 190 ? 0.108 12.697 -21.861 1.00 36.88 190 SER A N 1
ATOM 1547 C CA . SER A 1 190 ? 1.143 11.680 -22.149 1.00 36.88 190 SER A CA 1
ATOM 1548 C C . SER A 1 190 ? 2.362 12.241 -22.904 1.00 36.88 190 SER A C 1
ATOM 1550 O O . SER A 1 190 ? 3.480 11.757 -22.729 1.00 36.88 190 SER A O 1
ATOM 1552 N N . SER A 1 191 ? 2.186 13.323 -23.672 1.00 33.59 191 SER A N 1
ATOM 1553 C CA . SER A 1 191 ? 3.230 13.920 -24.518 1.00 33.59 191 SER A CA 1
ATOM 1554 C C . SER A 1 191 ? 4.433 14.486 -23.741 1.00 33.59 191 SER A C 1
ATOM 1556 O O . SER A 1 191 ? 5.558 14.451 -24.245 1.00 33.59 191 SER A O 1
ATOM 1558 N N . LYS A 1 192 ? 4.248 14.979 -22.504 1.00 36.69 192 LYS A N 1
ATOM 1559 C CA . LYS A 1 192 ? 5.356 15.554 -21.709 1.00 36.69 192 LYS A CA 1
ATOM 1560 C C . LYS A 1 192 ? 6.137 14.510 -20.904 1.00 36.69 192 LYS A C 1
ATOM 1562 O O . LYS A 1 192 ? 7.332 14.697 -20.692 1.00 36.69 192 LYS A O 1
ATOM 1567 N N . ARG A 1 193 ? 5.504 13.403 -20.497 1.00 46.00 193 ARG A N 1
ATOM 1568 C CA . ARG A 1 193 ? 6.157 12.316 -19.734 1.00 46.00 193 ARG A CA 1
ATOM 1569 C C . ARG A 1 193 ? 6.928 11.328 -20.607 1.00 46.00 193 ARG A C 1
ATOM 1571 O O . ARG A 1 193 ? 7.885 10.730 -20.127 1.00 46.00 193 ARG A O 1
ATOM 1578 N N . HIS A 1 194 ? 6.572 11.235 -21.888 1.00 48.84 194 HIS A N 1
ATOM 1579 C CA . HIS A 1 194 ? 7.245 10.399 -22.886 1.00 48.84 194 HIS A CA 1
ATOM 1580 C C . HIS A 1 194 ? 8.758 10.674 -22.999 1.00 48.84 194 HIS A C 1
ATOM 1582 O O . HIS A 1 194 ? 9.516 9.755 -23.255 1.00 48.84 194 HIS A O 1
ATOM 1588 N N . ARG A 1 195 ? 9.192 11.927 -22.776 1.00 44.94 195 ARG A N 1
ATOM 1589 C CA . ARG A 1 195 ? 10.593 12.384 -22.920 1.00 44.94 195 ARG A CA 1
ATOM 1590 C C . ARG A 1 195 ? 11.471 12.253 -21.665 1.00 44.94 195 ARG A C 1
ATOM 1592 O O . ARG A 1 195 ? 12.588 12.762 -21.641 1.00 44.94 195 ARG A O 1
ATOM 1599 N N . LEU A 1 196 ? 10.933 11.726 -20.563 1.00 52.28 196 LEU A N 1
ATOM 1600 C CA . LEU A 1 196 ? 11.650 11.654 -19.278 1.00 52.28 196 LEU A CA 1
ATOM 1601 C C . LEU A 1 196 ? 12.115 10.242 -18.923 1.00 52.28 196 LEU A C 1
ATOM 1603 O O . LEU A 1 196 ? 13.035 10.097 -18.121 1.00 52.28 196 LEU A O 1
ATOM 1607 N N . LEU A 1 197 ? 11.467 9.229 -19.492 1.00 55.66 197 LEU A N 1
ATOM 1608 C CA . LEU A 1 197 ? 11.749 7.809 -19.268 1.00 55.66 197 LEU A CA 1
ATOM 1609 C C . LEU A 1 197 ? 12.225 7.103 -20.551 1.00 55.66 197 LEU A C 1
ATOM 1611 O O . LEU A 1 197 ? 12.601 5.933 -20.509 1.00 55.66 197 LEU A O 1
ATOM 1615 N N . CYS A 1 198 ? 12.202 7.853 -21.654 1.00 59.69 198 CYS A N 1
ATOM 1616 C CA . CYS A 1 198 ? 12.687 7.591 -22.997 1.00 59.69 198 CYS A CA 1
ATOM 1617 C C . CYS A 1 198 ? 13.288 8.938 -23.462 1.00 59.69 198 CYS A C 1
ATOM 1619 O O . CYS A 1 198 ? 14.252 8.909 -24.242 1.00 59.69 198 CYS A O 1
#

Mean predicted aligned error: 10.93 Å

Foldseek 3Di:
DAQPDCDAVVDGDDPCCRPVNDPFQAEEAEEEDADLPDQDQKAKDQRDADQPSGGHYMYIYGHPNNQDDDDPPPPVSVVVVVLVVLVRVVVNRQQWPVSLVRDDADPPDPDQWDWDQQPNDTWIFGAHPLLLVLVCVLLVNNPQRGFTFDDDDPDVPPTRQGHDDDDDDDSPVVVCSRPPPDPDDDDDDSVVVSVRRD

Radius of gyration: 18.69 Å; Cα contacts (8 Å, |Δi|>4): 273; chains: 1; bounding box: 46×39×46 Å

Sequence (198 aa):
MRIKNTKCGIVTIPQKDKSKGQNSDLHLYISYKIENDKEYLAYALQCQHVAGIGPTHGSINFNLDKMPKFEQNAFIEFEDLMEVVIHEITHVLGFSDHDMSKWILPKGTTHAFVTTKIKEVNTVLLKTPNVLKFAREYFGCSILEGMPLQHLGGEDSVKFSLAKHNYPKRIYEYIYIIYLGPFQWFYNESSKRHRLLC

Secondary structure (DSSP, 8-state):
-----SEETTEEPPHHHHHT--S-S-EEEEEEE--TT---SEEEEEEEEETTTEEEEEEEEEETTTS----TT-HHHHHHHHHHHHHHHHHHTT-SHHHHTT--PPTT---SEEEEEETTEEEEEE--HHHHHHHHHHTT-TT---EEBP----TTT-S--B---S-SS-SHHHHHHHH-TT-------HHHHTTT--

Solvent-accessible surface area (backbone atoms only — not comparable to full-atom values): 12153 Å² total; per-residue (Å²): 107,67,58,87,63,69,51,36,82,91,44,70,58,55,68,60,46,38,74,71,29,68,100,62,76,65,46,76,48,78,50,72,48,77,49,87,93,53,90,54,52,60,52,46,39,61,64,37,75,40,92,98,79,42,53,36,28,23,20,42,38,34,24,62,65,61,50,81,81,81,56,93,85,43,59,65,60,48,50,55,48,50,53,50,51,52,53,33,50,43,34,22,67,37,58,34,67,81,38,54,78,69,59,86,64,60,93,93,52,91,59,55,62,49,78,44,71,58,92,87,38,84,39,48,19,41,40,42,71,67,50,34,51,47,49,22,63,76,55,73,34,87,82,53,81,40,47,61,41,27,88,78,51,62,91,96,41,71,45,58,44,58,57,80,75,98,58,96,74,68,78,55,62,53,56,40,65,72,75,45,86,90,71,92,81,84,87,90,64,66,79,72,58,45,71,76,74,99

Organism: Ichthyophthirius multifiliis (NCBI:txid5932)

InterPro domains:
  IPR001577 Peptidase M8, leishmanolysin [PF01457] (5-166)
  IPR001577 Peptidase M8, leishmanolysin [PTHR10942] (5-156)

pLDDT: mean 73.53, std 21.39, range [23.64, 95.88]

Nearest PDB structures (foldseek):
  1lml-assembly1_A  TM=7.819E-01  e=1.850E-07  Leishmania major
  6wvv-assembly1_E  TM=4.485E-01  e=3.823E+00  Plasmodium vivax
  8dkt-assembly1_B  TM=2.774E-01  e=4.963E+00  Drosophila melanogaster